Protein AF-A0A536TQU9-F1 (afdb_monomer_lite)

Foldseek 3Di:
DQDPADDDDDDPDADQDDDPQVVLVLLLLLLLCQAPLHQEEEFEHQDPVSQVSSQVSNCVSVHHYYYDHCPPQHDVRRCVVSVVSSVVSVVVVVPDDDDDDQLQLAAEEEAAFQDAPQLLQWQLLLLQLLLVVSQVSLHAYEYEALQLLVLPLVVLLVLAPDVVQSVVSVVLSVVVVVVCVVDPPDDSFVPPVHPSHVVSPDDTSNSSNSSNVSNNHDPFGADHEAEFLAADPGTGYYYYYFHSDPQRRQSSCSSNRRAEYEYEYAQQDLAAAQRHAYAYEYLHPVNCVPPVLRHNAYRVVSVVVNDDSNVSNVSVVVSVVVVVVPDHHSSVVVPRHRHDRDGDDDGD

Sequence (348 aa):
NNIKGTLAIPHPYGRLQFGPDLELHFKTLIGTGSNPNVAAAVVIGIEDGWAKRVADGIAATGKPVSFFGIEGHGDTETIRRASKAAKDYMQWASELRREERPLKDLWVSTKCGESDTTSGIGANPCVGNAFDKLYEHGVTLVFGETTELTGGEQLVAARCRTPEVRDKFMFMFNRYQEVIDRHKTSDLMDSQPTKGNIAGGLTTIEEKALGNIQKIGKTCMVDGVLDKAEVPSGPGLWFMDSSSAAAEMVTLCAASGYAVHFFPTGQCNVIGNPILPVIKICANPRTVRLMPEHIDVDVSGITRKEINMDQAGDKLIEMMFRTANGRLTAAEALGHREFVLTRLYESA

pLDDT: mean 92.94, std 9.05, range [49.81, 98.75]

Structure (mmCIF, N/CA/C/O backbone):
data_AF-A0A536TQU9-F1
#
_entry.id   AF-A0A536TQU9-F1
#
loop_
_atom_site.group_PDB
_atom_site.id
_atom_site.type_symbol
_atom_site.label_atom_id
_atom_site.label_alt_id
_atom_site.label_comp_id
_atom_site.label_asym_id
_atom_site.label_entity_id
_atom_site.label_seq_id
_atom_site.pdbx_PDB_ins_code
_atom_site.Cartn_x
_atom_site.Cartn_y
_atom_site.Cartn_z
_atom_site.occupancy
_atom_site.B_iso_or_equiv
_atom_site.auth_seq_id
_atom_site.auth_comp_id
_atom_site.auth_asym_id
_atom_site.auth_atom_id
_atom_site.pdbx_PDB_model_num
ATOM 1 N N . ASN A 1 1 ? -12.664 -11.686 -18.258 1.00 49.81 1 ASN A N 1
ATOM 2 C CA . ASN A 1 1 ? -11.334 -11.204 -18.693 1.00 49.81 1 ASN A CA 1
ATOM 3 C C . ASN A 1 1 ? -10.433 -11.102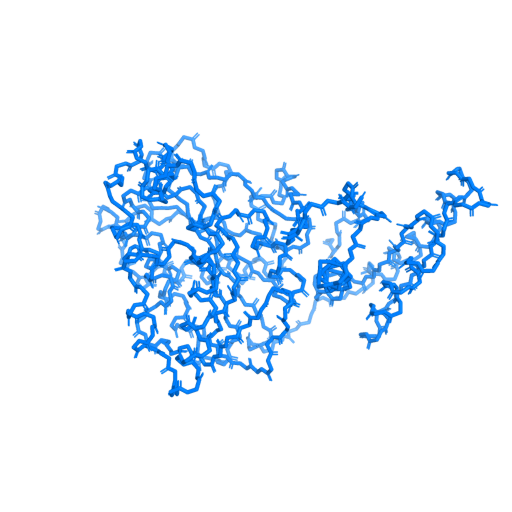 -17.476 1.00 49.81 1 ASN A C 1
ATOM 5 O O . ASN A 1 1 ? -10.725 -10.293 -16.610 1.00 49.81 1 ASN A O 1
ATOM 9 N N . ASN A 1 2 ? -9.414 -11.961 -17.369 1.00 61.97 2 ASN A N 1
ATOM 10 C CA . ASN A 1 2 ? -8.582 -12.082 -16.157 1.00 61.97 2 ASN A CA 1
ATOM 11 C C . ASN A 1 2 ? -7.514 -10.986 -16.023 1.00 61.97 2 ASN A C 1
ATOM 13 O O . ASN A 1 2 ? -6.960 -10.820 -14.943 1.00 61.97 2 ASN A O 1
ATOM 17 N N . ILE A 1 3 ? -7.251 -10.230 -17.092 1.00 70.62 3 ILE A N 1
ATOM 18 C CA . ILE A 1 3 ? -6.199 -9.213 -17.149 1.00 70.62 3 ILE A CA 1
ATOM 19 C C . ILE A 1 3 ? -6.713 -7.928 -17.809 1.00 70.62 3 ILE A C 1
ATOM 21 O O . ILE A 1 3 ? -7.533 -7.981 -18.727 1.00 70.62 3 ILE A O 1
ATOM 25 N N . LYS A 1 4 ? -6.233 -6.773 -17.330 1.00 70.69 4 LYS A N 1
ATOM 26 C CA . LYS A 1 4 ? -6.634 -5.426 -17.788 1.00 70.69 4 LYS A CA 1
ATOM 27 C C . LYS A 1 4 ? -5.831 -4.906 -18.986 1.00 70.69 4 LYS A C 1
ATOM 29 O O . LYS A 1 4 ? -6.097 -3.805 -19.458 1.00 70.69 4 LYS A O 1
ATOM 34 N N . GLY A 1 5 ? -4.864 -5.682 -19.468 1.00 85.38 5 GLY A N 1
ATOM 35 C CA . GLY A 1 5 ? -3.900 -5.242 -20.473 1.00 85.38 5 GLY A CA 1
ATOM 36 C C . GLY A 1 5 ? -2.542 -4.893 -19.874 1.00 85.38 5 GLY A C 1
ATOM 37 O O . GLY A 1 5 ? -2.312 -5.036 -18.674 1.00 85.38 5 GLY A O 1
ATOM 38 N N . THR A 1 6 ? -1.644 -4.427 -20.736 1.00 91.50 6 THR A N 1
ATOM 39 C CA . THR A 1 6 ? -0.350 -3.867 -20.343 1.00 91.50 6 THR A CA 1
ATOM 40 C C . THR A 1 6 ? -0.530 -2.411 -19.924 1.00 91.50 6 THR A C 1
ATOM 42 O O . THR A 1 6 ? -1.138 -1.625 -20.651 1.00 91.50 6 THR A O 1
ATOM 45 N N . LEU A 1 7 ? 0.022 -2.043 -18.769 1.00 93.25 7 LEU A N 1
ATOM 46 C CA . LEU A 1 7 ? -0.009 -0.682 -18.246 1.00 93.25 7 LEU A CA 1
ATOM 47 C C . LEU A 1 7 ? 1.413 -0.125 -18.146 1.00 93.25 7 LEU A C 1
ATOM 49 O O . LEU A 1 7 ? 2.285 -0.762 -17.562 1.00 93.25 7 LEU A O 1
ATOM 53 N N . ALA A 1 8 ? 1.634 1.072 -18.689 1.00 93.62 8 ALA A N 1
ATOM 54 C CA . ALA A 1 8 ? 2.862 1.819 -18.447 1.00 93.62 8 ALA A CA 1
ATOM 55 C C . ALA A 1 8 ? 2.803 2.480 -17.063 1.00 93.62 8 ALA A C 1
ATOM 57 O O . ALA A 1 8 ? 1.821 3.151 -16.740 1.00 93.62 8 ALA A O 1
ATOM 58 N N . ILE A 1 9 ? 3.862 2.307 -16.271 1.00 94.88 9 ILE A N 1
ATOM 59 C CA . ILE A 1 9 ? 4.017 2.913 -14.944 1.00 94.88 9 ILE A CA 1
ATOM 60 C C . ILE A 1 9 ? 5.258 3.816 -14.991 1.00 94.88 9 ILE A C 1
ATOM 62 O O . ILE A 1 9 ? 6.365 3.349 -14.722 1.00 94.88 9 ILE A O 1
ATOM 66 N N . PRO A 1 10 ? 5.116 5.082 -15.422 1.00 94.19 10 PRO A N 1
ATOM 67 C CA . PRO A 1 10 ? 6.241 6.001 -15.485 1.00 94.19 10 PRO A CA 1
ATOM 68 C C . PRO A 1 10 ? 6.609 6.513 -14.089 1.00 94.19 10 PRO A C 1
ATOM 70 O O . PRO A 1 10 ? 5.756 6.656 -13.215 1.00 94.19 10 PRO A O 1
ATOM 73 N N . HIS A 1 11 ? 7.877 6.869 -13.906 1.00 92.69 11 HIS A N 1
ATOM 74 C CA . HIS A 1 11 ? 8.339 7.662 -12.771 1.00 92.69 11 HIS A CA 1
ATOM 75 C C . HIS A 1 11 ? 9.320 8.737 -13.259 1.00 92.69 11 HIS A C 1
ATOM 77 O O . HIS A 1 11 ? 9.990 8.533 -14.271 1.00 92.69 11 HIS A O 1
ATOM 83 N N . PRO A 1 12 ? 9.435 9.880 -12.561 1.00 87.25 12 PRO A N 1
ATOM 84 C CA . PRO A 1 12 ? 10.228 11.012 -13.048 1.00 87.25 12 PRO A CA 1
ATOM 85 C C . PRO A 1 12 ? 11.738 10.862 -12.801 1.00 87.25 12 PRO A C 1
ATOM 87 O O . PRO A 1 12 ? 12.530 11.655 -13.300 1.00 87.25 12 PRO A O 1
ATOM 90 N N . TYR A 1 13 ? 12.142 9.877 -11.999 1.00 84.06 13 TYR A N 1
ATOM 91 C CA . TYR A 1 13 ? 13.533 9.671 -11.592 1.00 84.06 13 TYR A CA 1
ATOM 92 C C . TYR A 1 13 ? 14.255 8.678 -12.507 1.00 84.06 13 TYR A C 1
ATOM 94 O O . TYR A 1 13 ? 13.612 7.910 -13.208 1.00 84.06 13 TYR A O 1
ATOM 102 N N . GLY A 1 14 ? 15.584 8.673 -12.517 1.00 71.00 14 GLY A N 1
ATOM 103 C CA . GLY A 1 14 ? 16.333 7.760 -13.389 1.00 71.00 14 GLY A CA 1
ATOM 104 C C . GLY A 1 14 ? 17.849 7.895 -13.322 1.00 71.00 14 GLY A C 1
ATOM 105 O O . GLY A 1 14 ? 18.541 6.993 -13.773 1.00 71.00 14 GLY A O 1
ATOM 106 N N . ARG A 1 15 ? 18.357 8.999 -12.759 1.00 77.75 15 ARG A N 1
ATOM 107 C CA . ARG A 1 15 ? 19.754 9.225 -12.360 1.00 77.75 15 ARG A CA 1
ATOM 108 C C . ARG A 1 15 ? 19.768 10.125 -11.110 1.00 77.75 15 ARG A C 1
ATOM 110 O O . ARG A 1 15 ? 18.736 10.709 -10.766 1.00 77.75 15 ARG A O 1
ATOM 117 N N . LEU A 1 16 ? 20.942 10.274 -10.486 1.00 86.44 16 LEU A N 1
ATOM 118 C CA . LEU A 1 16 ? 21.242 11.228 -9.395 1.00 86.44 16 LEU A CA 1
ATOM 119 C C . LEU A 1 16 ? 20.708 10.872 -7.993 1.00 86.44 16 LEU A C 1
ATOM 121 O O . LEU A 1 16 ? 20.834 11.673 -7.068 1.00 86.44 16 LEU A O 1
ATOM 125 N N . GLN A 1 17 ? 20.149 9.675 -7.802 1.00 90.38 17 GLN A N 1
ATOM 126 C CA . GLN A 1 17 ? 19.948 9.099 -6.467 1.00 90.38 17 GLN A CA 1
ATOM 127 C C . GLN A 1 17 ? 21.274 8.496 -5.979 1.00 90.38 17 GLN A C 1
ATOM 129 O O . GLN A 1 17 ? 22.048 7.961 -6.774 1.00 90.38 17 GLN A O 1
ATOM 134 N N . PHE A 1 18 ? 21.527 8.530 -4.672 1.00 90.81 18 PHE A N 1
ATOM 135 C CA . PHE A 1 18 ? 22.743 7.973 -4.075 1.00 90.81 18 PHE A CA 1
ATOM 136 C C . PHE A 1 18 ? 22.475 7.370 -2.694 1.00 90.81 18 PHE A C 1
ATOM 138 O O . PHE A 1 18 ? 21.478 7.677 -2.038 1.00 90.81 18 PHE A O 1
ATOM 145 N N . GLY A 1 19 ? 23.377 6.493 -2.247 1.00 93.75 19 GLY A N 1
ATOM 146 C CA . GLY A 1 19 ? 23.309 5.881 -0.920 1.00 93.75 19 GLY A CA 1
ATOM 147 C C . GLY A 1 19 ? 21.962 5.186 -0.646 1.00 93.75 19 GLY A C 1
ATOM 148 O O . GLY A 1 19 ? 21.416 4.539 -1.542 1.00 93.75 19 GLY A O 1
ATOM 149 N N . PRO A 1 20 ? 21.404 5.324 0.573 1.00 93.75 20 PRO A N 1
ATOM 150 C CA . PRO A 1 20 ? 20.114 4.731 0.937 1.00 93.75 20 PRO A CA 1
ATOM 151 C C . PRO A 1 20 ? 18.933 5.114 0.029 1.00 93.75 20 PRO A C 1
ATOM 153 O O . PRO A 1 20 ? 18.026 4.304 -0.149 1.00 93.75 20 PRO A O 1
ATOM 156 N N . ASP A 1 21 ? 18.939 6.312 -0.565 1.00 94.19 21 ASP A N 1
ATOM 157 C CA . ASP A 1 21 ? 17.876 6.784 -1.466 1.00 94.19 21 ASP A CA 1
ATOM 158 C C . ASP A 1 21 ? 17.860 5.997 -2.786 1.00 94.19 21 ASP A C 1
ATOM 160 O O . ASP A 1 21 ? 16.801 5.575 -3.252 1.00 94.19 21 ASP A O 1
ATOM 164 N N . LEU A 1 22 ? 19.042 5.710 -3.347 1.00 94.69 22 LEU A N 1
ATOM 165 C CA . LEU A 1 22 ? 19.181 4.870 -4.542 1.00 94.69 22 LEU A CA 1
ATOM 166 C C . LEU A 1 22 ? 18.734 3.429 -4.272 1.00 94.69 22 LEU A C 1
ATOM 168 O O . LEU A 1 22 ? 18.061 2.810 -5.095 1.00 94.69 22 LEU A O 1
ATOM 172 N N . GLU A 1 23 ? 19.079 2.892 -3.106 1.00 95.56 23 GLU A N 1
ATOM 173 C CA . GLU A 1 23 ? 18.675 1.539 -2.730 1.00 95.56 23 GLU A CA 1
ATOM 174 C C . GLU A 1 23 ? 17.161 1.436 -2.509 1.00 95.56 23 GLU A C 1
ATOM 176 O O . GLU A 1 23 ? 16.543 0.476 -2.971 1.00 95.56 23 GLU A O 1
ATOM 181 N N . LEU A 1 24 ? 16.535 2.439 -1.883 1.00 96.31 24 LEU A N 1
ATOM 182 C CA . LEU A 1 24 ? 15.078 2.507 -1.758 1.00 96.31 24 LEU A CA 1
ATOM 183 C C . LEU A 1 24 ? 14.390 2.628 -3.126 1.00 96.31 24 LEU A C 1
ATOM 185 O O . LEU A 1 24 ? 13.364 1.981 -3.354 1.00 96.31 24 LEU A O 1
ATOM 189 N N . HIS A 1 25 ? 14.966 3.399 -4.051 1.00 95.88 25 HIS A N 1
ATOM 190 C CA . HIS A 1 25 ? 14.482 3.500 -5.427 1.00 95.88 25 HIS A CA 1
ATOM 191 C C . HIS A 1 25 ? 14.432 2.120 -6.099 1.00 95.88 25 HIS A C 1
ATOM 193 O O . HIS A 1 25 ? 13.370 1.694 -6.561 1.00 95.88 25 HIS A O 1
ATOM 199 N N . PHE A 1 26 ? 15.541 1.371 -6.078 1.00 96.69 26 PHE A N 1
ATOM 200 C CA . PHE A 1 26 ? 15.576 0.024 -6.650 1.00 96.69 26 PHE A CA 1
ATOM 201 C C . PHE A 1 26 ? 14.650 -0.951 -5.923 1.00 96.69 26 PHE A C 1
ATOM 203 O O . PHE A 1 26 ? 13.929 -1.687 -6.593 1.00 96.69 26 PHE A O 1
ATOM 210 N N . LYS A 1 27 ? 14.608 -0.938 -4.583 1.00 97.38 27 LYS A N 1
ATOM 211 C CA . LYS A 1 27 ? 13.674 -1.772 -3.805 1.00 97.38 27 LYS A CA 1
ATOM 212 C C . LYS A 1 27 ? 12.225 -1.517 -4.201 1.00 97.38 27 LYS A C 1
ATOM 214 O O . LYS A 1 27 ? 11.476 -2.468 -4.395 1.00 97.38 27 LYS A O 1
ATOM 219 N N . THR A 1 28 ? 11.845 -0.254 -4.380 1.00 97.62 28 THR A N 1
ATOM 220 C CA . THR A 1 28 ? 10.475 0.114 -4.748 1.00 97.62 28 THR A CA 1
ATOM 221 C C . THR A 1 28 ? 10.126 -0.382 -6.152 1.00 97.62 28 THR A C 1
ATOM 223 O O . THR A 1 28 ? 9.071 -0.986 -6.337 1.00 97.62 28 THR A O 1
ATOM 226 N N . LEU A 1 29 ? 11.013 -0.201 -7.139 1.00 97.56 29 LEU A N 1
ATOM 227 C CA . LEU A 1 29 ? 10.781 -0.676 -8.511 1.00 97.56 29 LEU A CA 1
ATOM 228 C C . LEU A 1 29 ? 10.761 -2.205 -8.610 1.00 97.56 29 LEU A C 1
ATOM 230 O O . LEU A 1 29 ? 9.844 -2.774 -9.208 1.00 97.56 29 LEU A O 1
ATOM 234 N N . ILE A 1 30 ? 11.744 -2.869 -7.995 1.00 98.25 30 ILE A N 1
ATOM 235 C CA . ILE A 1 30 ? 11.831 -4.333 -7.951 1.00 98.25 30 ILE A CA 1
ATOM 236 C C . ILE A 1 30 ? 10.597 -4.896 -7.253 1.00 98.25 30 ILE A C 1
ATOM 238 O O . ILE A 1 30 ? 9.936 -5.777 -7.798 1.00 98.25 30 ILE A O 1
ATOM 242 N N . GLY A 1 31 ? 10.249 -4.358 -6.085 1.00 98.12 31 GLY A N 1
ATOM 243 C CA . GLY A 1 31 ? 9.081 -4.761 -5.314 1.00 98.12 31 GLY A CA 1
ATOM 244 C C . GLY A 1 31 ? 7.776 -4.590 -6.088 1.00 98.12 31 GLY A C 1
ATOM 245 O O . GLY A 1 31 ? 6.956 -5.503 -6.136 1.00 98.12 31 GLY A O 1
ATOM 246 N N . THR A 1 32 ? 7.612 -3.458 -6.781 1.00 97.81 32 THR A N 1
ATOM 247 C CA . THR A 1 32 ? 6.432 -3.181 -7.619 1.00 97.81 32 THR A CA 1
ATOM 248 C C . THR A 1 32 ? 6.273 -4.240 -8.711 1.00 97.81 32 THR A C 1
ATOM 250 O O . THR A 1 32 ? 5.193 -4.804 -8.861 1.00 97.81 32 THR A O 1
ATOM 253 N N . GLY A 1 33 ? 7.345 -4.573 -9.442 1.00 97.69 33 GLY A N 1
ATOM 254 C CA . GLY A 1 33 ? 7.306 -5.645 -10.447 1.00 97.69 33 GLY A CA 1
ATOM 255 C C . GLY A 1 33 ? 7.172 -7.053 -9.849 1.00 97.69 33 GLY A C 1
ATOM 256 O O . GLY A 1 33 ? 6.627 -7.957 -10.484 1.00 97.69 33 GLY A O 1
ATOM 257 N N . SER A 1 34 ? 7.626 -7.237 -8.610 1.00 98.06 34 SER A N 1
ATOM 258 C CA . SER A 1 34 ? 7.548 -8.499 -7.866 1.00 98.06 34 SER A CA 1
ATOM 259 C C . SER A 1 34 ? 6.172 -8.743 -7.241 1.00 98.06 34 SER A C 1
ATOM 261 O O . SER A 1 34 ? 5.827 -9.895 -6.976 1.00 98.06 34 SER A O 1
ATOM 263 N N . ASN A 1 35 ? 5.347 -7.706 -7.068 1.00 97.94 35 ASN A N 1
ATOM 264 C CA . ASN A 1 35 ? 4.031 -7.784 -6.432 1.00 97.94 35 ASN A CA 1
ATOM 265 C C . ASN A 1 35 ? 3.118 -8.840 -7.092 1.00 97.94 35 ASN A C 1
ATOM 267 O O . ASN A 1 35 ? 3.052 -8.887 -8.322 1.00 97.94 35 ASN A O 1
ATOM 271 N N . PRO A 1 36 ? 2.386 -9.679 -6.333 1.00 95.50 36 PRO A N 1
ATOM 272 C CA . PRO A 1 36 ? 1.543 -10.753 -6.879 1.00 95.50 36 PRO A CA 1
ATOM 273 C C . PRO A 1 36 ? 0.454 -10.295 -7.867 1.00 95.50 36 PRO A C 1
ATOM 275 O O . PRO A 1 36 ? 0.039 -11.091 -8.706 1.00 95.50 36 PRO A O 1
ATOM 278 N N . ASN A 1 37 ? 0.040 -9.025 -7.842 1.00 95.75 37 ASN A N 1
ATOM 279 C CA . ASN A 1 37 ? -0.899 -8.453 -8.814 1.00 95.75 37 ASN A CA 1
ATOM 280 C C . ASN A 1 37 ? -0.266 -8.187 -10.197 1.00 95.75 37 ASN A C 1
ATOM 282 O O . ASN A 1 37 ? -0.980 -7.896 -11.157 1.00 95.75 37 ASN A O 1
ATOM 286 N N . VAL A 1 38 ? 1.061 -8.300 -10.326 1.00 96.50 38 VAL A N 1
ATOM 287 C CA . VAL A 1 38 ? 1.803 -8.187 -11.589 1.00 96.50 38 VAL A CA 1
ATOM 288 C C . VAL A 1 38 ? 2.148 -9.584 -12.104 1.00 96.50 38 VAL A C 1
ATOM 290 O O . VAL A 1 38 ? 2.915 -10.313 -11.474 1.00 96.50 38 VAL A O 1
ATOM 293 N N . ALA A 1 39 ? 1.607 -9.958 -13.265 1.00 95.94 39 ALA A N 1
ATOM 294 C CA . ALA A 1 39 ? 1.874 -11.263 -13.877 1.00 95.94 39 ALA A CA 1
ATOM 295 C C . ALA A 1 39 ? 3.272 -11.339 -14.523 1.00 95.94 39 ALA A C 1
ATOM 297 O O . ALA A 1 39 ? 3.974 -12.334 -14.371 1.00 95.94 39 ALA A O 1
ATOM 298 N N . ALA A 1 40 ? 3.669 -10.284 -15.237 1.00 97.25 40 ALA A N 1
ATOM 299 C CA . ALA A 1 40 ? 4.948 -10.156 -15.931 1.00 97.25 40 ALA A CA 1
ATOM 300 C C . ALA A 1 40 ? 5.333 -8.673 -16.045 1.00 97.25 40 ALA A C 1
ATOM 302 O O . ALA A 1 40 ? 4.460 -7.803 -15.970 1.00 97.25 40 ALA A O 1
ATOM 303 N N . ALA A 1 41 ? 6.619 -8.383 -16.254 1.00 97.94 41 ALA A N 1
ATOM 304 C CA . ALA A 1 41 ? 7.132 -7.014 -16.302 1.00 97.94 41 ALA A CA 1
ATOM 305 C C . ALA A 1 41 ? 8.004 -6.739 -17.537 1.00 97.94 41 ALA A C 1
ATOM 307 O O . ALA A 1 41 ? 8.751 -7.589 -18.015 1.00 97.94 41 ALA A O 1
ATOM 308 N N . VAL A 1 42 ? 7.945 -5.506 -18.037 1.00 98.12 42 VAL A N 1
ATOM 309 C CA . VAL A 1 42 ? 8.906 -4.977 -19.009 1.00 98.12 42 VAL A CA 1
ATOM 310 C C . VAL A 1 42 ? 9.529 -3.734 -18.395 1.00 98.12 42 VAL A C 1
ATOM 312 O O . VAL A 1 42 ? 8.831 -2.757 -18.139 1.00 98.12 42 VAL A O 1
ATOM 315 N N . VAL A 1 43 ? 10.831 -3.786 -18.139 1.00 97.94 43 VAL A N 1
ATOM 316 C CA . VAL A 1 43 ? 11.587 -2.685 -17.544 1.00 97.94 43 VAL A CA 1
ATOM 317 C C . VAL A 1 43 ? 12.237 -1.877 -18.658 1.00 97.94 43 VAL A C 1
ATOM 319 O O . VAL A 1 43 ? 12.991 -2.412 -19.467 1.00 97.94 43 VAL A O 1
ATOM 322 N N . ILE A 1 44 ? 11.965 -0.579 -18.700 1.00 96.38 44 ILE A N 1
ATOM 323 C CA . ILE A 1 44 ? 12.606 0.337 -19.643 1.00 96.38 44 ILE A CA 1
ATOM 324 C C . ILE A 1 44 ? 13.415 1.337 -18.829 1.00 96.38 44 ILE A C 1
ATOM 326 O O . ILE A 1 44 ? 12.877 1.970 -17.924 1.00 96.38 44 ILE A O 1
ATOM 330 N N . GLY A 1 45 ? 14.701 1.458 -19.140 1.00 94.69 45 GLY A N 1
ATOM 331 C CA . GLY A 1 45 ? 15.594 2.431 -18.519 1.00 94.69 45 GLY A CA 1
ATOM 332 C C . GLY A 1 45 ? 16.351 3.234 -19.567 1.00 94.69 45 GLY A C 1
ATOM 333 O O . GLY A 1 45 ? 16.381 2.875 -20.743 1.00 94.69 45 GLY A O 1
ATOM 334 N N . ILE A 1 46 ? 16.984 4.325 -19.136 1.00 92.81 46 ILE A N 1
ATOM 335 C CA . ILE A 1 46 ? 17.890 5.086 -20.007 1.00 92.81 46 ILE A CA 1
ATOM 336 C C . ILE A 1 46 ? 19.057 4.180 -20.420 1.00 92.81 46 ILE A C 1
ATOM 338 O O . ILE A 1 46 ? 19.313 4.017 -21.609 1.00 92.81 46 ILE A O 1
ATOM 342 N N . GLU A 1 47 ? 19.681 3.518 -19.446 1.00 92.19 47 GLU A N 1
ATOM 343 C CA . GLU A 1 47 ? 20.818 2.613 -19.627 1.00 92.19 47 GLU A CA 1
ATOM 344 C C . GLU A 1 47 ? 20.477 1.165 -19.252 1.00 92.19 47 GLU A C 1
ATOM 346 O O . GLU A 1 47 ? 19.666 0.904 -18.355 1.00 92.19 47 GLU A O 1
ATOM 351 N N . ASP A 1 48 ? 21.153 0.215 -19.900 1.00 93.38 48 ASP A N 1
ATOM 352 C CA . ASP A 1 48 ? 20.941 -1.217 -19.669 1.00 93.38 48 ASP A CA 1
ATOM 353 C C . ASP A 1 48 ? 21.267 -1.639 -18.234 1.00 93.38 48 ASP A C 1
ATOM 355 O O . ASP A 1 48 ? 20.579 -2.492 -17.684 1.00 93.38 48 ASP A O 1
ATOM 359 N N . GLY A 1 49 ? 22.282 -1.045 -17.597 1.00 94.31 49 GLY A N 1
ATOM 360 C CA . GLY A 1 49 ? 22.729 -1.453 -16.261 1.00 94.31 49 GLY A CA 1
ATOM 361 C C . GLY A 1 49 ? 21.630 -1.349 -15.198 1.00 94.31 49 GLY A C 1
ATOM 362 O O . GLY A 1 49 ? 21.373 -2.308 -14.468 1.00 94.31 49 GLY A O 1
ATOM 363 N N . TRP A 1 50 ? 20.938 -0.209 -15.134 1.00 94.38 50 TRP A N 1
ATOM 364 C CA . TRP A 1 50 ? 19.861 0.014 -14.162 1.00 94.38 50 TRP A CA 1
ATOM 365 C C . TRP A 1 50 ? 18.602 -0.772 -14.520 1.00 94.38 50 TRP A C 1
ATOM 367 O O . TRP A 1 50 ? 17.993 -1.387 -13.641 1.00 94.38 50 TRP A O 1
ATOM 377 N N . ALA A 1 51 ? 18.242 -0.809 -15.808 1.00 95.62 51 ALA A N 1
ATOM 378 C CA . ALA A 1 51 ? 17.099 -1.587 -16.279 1.00 95.62 51 ALA A CA 1
ATOM 379 C C . ALA A 1 51 ? 17.285 -3.083 -15.969 1.00 95.62 51 ALA A C 1
ATOM 381 O O . ALA A 1 51 ? 16.373 -3.739 -15.460 1.00 95.62 51 ALA A O 1
ATOM 382 N N . LYS A 1 52 ? 18.497 -3.603 -16.192 1.00 97.31 52 LYS A N 1
ATOM 383 C CA . LYS A 1 52 ? 18.874 -4.976 -15.863 1.00 97.31 52 LYS A CA 1
ATOM 384 C C . LYS A 1 52 ? 18.841 -5.229 -14.360 1.00 97.31 52 LYS A C 1
ATOM 386 O O . LYS A 1 52 ? 18.293 -6.245 -13.958 1.00 97.31 52 LYS A O 1
ATOM 391 N N . ARG A 1 53 ? 19.348 -4.317 -13.521 1.00 97.44 53 ARG A N 1
ATOM 392 C CA . ARG A 1 53 ? 19.296 -4.468 -12.053 1.00 97.44 53 ARG A CA 1
ATOM 393 C C . ARG A 1 53 ? 17.863 -4.663 -11.549 1.00 97.44 53 ARG A C 1
ATOM 395 O O . ARG A 1 53 ? 17.620 -5.542 -10.725 1.00 97.44 53 ARG A O 1
ATOM 402 N N . VAL A 1 54 ? 16.917 -3.865 -12.048 1.00 97.88 54 VAL A N 1
ATOM 403 C CA . VAL A 1 54 ? 15.497 -4.009 -11.688 1.00 97.88 54 VAL A CA 1
ATOM 404 C C . VAL A 1 54 ? 14.934 -5.330 -12.217 1.00 97.88 54 VAL A C 1
ATOM 406 O O . VAL A 1 54 ? 14.276 -6.056 -11.474 1.00 97.88 54 VAL A O 1
ATOM 409 N N . ALA A 1 55 ? 15.214 -5.669 -13.477 1.00 98.44 55 ALA A N 1
ATOM 410 C CA . ALA A 1 55 ? 14.723 -6.903 -14.080 1.00 98.44 55 ALA A CA 1
ATOM 411 C C . ALA A 1 55 ? 15.270 -8.163 -13.399 1.00 98.44 55 ALA A C 1
ATOM 413 O O . ALA A 1 55 ? 14.494 -9.070 -13.131 1.00 98.44 55 ALA A O 1
ATOM 414 N N . ASP A 1 56 ? 16.556 -8.209 -13.054 1.00 98.56 56 ASP A N 1
ATOM 415 C CA . ASP A 1 56 ? 17.160 -9.322 -12.316 1.00 98.56 56 ASP A CA 1
ATOM 416 C C . ASP A 1 56 ? 16.493 -9.494 -10.939 1.00 98.56 56 ASP A C 1
ATOM 418 O O . ASP A 1 56 ? 16.190 -10.615 -10.528 1.00 98.56 56 ASP A O 1
ATOM 422 N N . GLY A 1 57 ? 16.205 -8.383 -10.247 1.00 98.25 57 GLY A N 1
ATOM 423 C CA . GLY A 1 57 ? 15.483 -8.399 -8.974 1.00 98.25 57 GLY A CA 1
ATOM 424 C C . GLY A 1 57 ? 14.070 -8.973 -9.100 1.00 98.25 57 GLY A C 1
ATOM 425 O O . GLY A 1 57 ? 13.662 -9.786 -8.275 1.00 98.25 57 GLY A O 1
ATOM 426 N N . ILE A 1 58 ? 13.338 -8.605 -10.156 1.00 98.56 58 ILE A N 1
ATOM 427 C CA . ILE A 1 58 ? 12.007 -9.164 -10.442 1.00 98.56 58 ILE A CA 1
ATOM 428 C C . ILE A 1 58 ? 12.118 -10.643 -10.841 1.00 98.56 58 ILE A C 1
ATOM 430 O O . ILE A 1 58 ? 11.326 -11.465 -10.379 1.00 98.56 58 ILE A O 1
ATOM 434 N N . ALA A 1 59 ? 13.110 -11.009 -11.657 1.00 98.31 59 ALA A N 1
ATOM 435 C CA . ALA A 1 59 ? 13.316 -12.371 -12.154 1.00 98.31 59 ALA A CA 1
ATOM 436 C C . ALA A 1 59 ? 13.564 -13.382 -11.027 1.00 98.31 59 ALA A C 1
ATOM 438 O O . ALA A 1 59 ? 13.201 -14.549 -11.165 1.00 98.31 59 ALA A O 1
ATOM 439 N N . ALA A 1 60 ? 14.113 -12.942 -9.889 1.00 97.81 60 ALA A N 1
ATOM 440 C CA . ALA A 1 60 ? 14.295 -13.778 -8.702 1.00 97.81 60 ALA A CA 1
ATOM 441 C C . ALA A 1 60 ? 12.974 -14.353 -8.148 1.00 97.81 60 ALA A C 1
ATOM 443 O O . ALA A 1 60 ? 12.989 -15.375 -7.467 1.00 97.81 60 ALA A O 1
ATOM 444 N N . THR A 1 61 ? 11.827 -13.744 -8.475 1.00 96.88 61 THR A N 1
ATOM 445 C CA . THR A 1 61 ? 10.494 -14.280 -8.141 1.00 96.88 61 THR A CA 1
ATOM 446 C C . THR A 1 61 ? 10.034 -15.416 -9.064 1.00 96.88 61 THR A C 1
ATOM 448 O O . THR A 1 61 ? 8.995 -16.024 -8.818 1.00 96.88 61 THR A O 1
ATOM 451 N N . GLY A 1 62 ? 10.769 -15.689 -10.148 1.00 97.12 62 GLY A N 1
ATOM 452 C CA . GLY A 1 62 ? 10.386 -16.629 -11.205 1.00 97.12 62 GLY A CA 1
ATOM 453 C C . GLY A 1 62 ? 9.424 -16.051 -12.248 1.00 97.12 62 GLY A C 1
ATOM 454 O O . GLY A 1 62 ? 9.012 -16.765 -13.162 1.00 97.12 62 GLY A O 1
ATOM 455 N N . LYS A 1 63 ? 9.056 -14.768 -12.141 1.00 96.44 63 LYS A N 1
ATOM 456 C CA . LYS A 1 63 ? 8.160 -14.110 -13.098 1.00 96.44 63 LYS A CA 1
ATOM 457 C C . LYS A 1 63 ? 8.851 -13.799 -14.426 1.00 96.44 63 LYS A C 1
ATOM 459 O O . LYS A 1 63 ? 10.024 -13.418 -14.426 1.00 96.44 63 LYS A O 1
ATOM 464 N N . PRO A 1 64 ? 8.119 -13.858 -15.554 1.00 97.81 64 PRO A N 1
ATOM 465 C CA . PRO A 1 64 ? 8.632 -13.373 -16.825 1.00 97.81 64 PRO A CA 1
ATOM 466 C C . PRO A 1 64 ? 8.935 -11.874 -16.755 1.00 97.81 64 PRO A C 1
ATOM 468 O O . PRO A 1 64 ? 8.073 -11.057 -16.412 1.00 97.81 64 PRO A O 1
ATOM 471 N N . VAL A 1 65 ? 10.169 -11.509 -17.092 1.00 98.50 65 VAL A N 1
ATOM 472 C CA . VAL A 1 65 ? 10.608 -10.118 -17.139 1.00 98.50 65 VAL A CA 1
ATOM 473 C C . VAL A 1 65 ? 11.620 -9.903 -18.256 1.00 98.50 65 VAL A C 1
ATOM 475 O O . VAL A 1 65 ? 12.492 -10.731 -18.511 1.00 98.50 65 VAL A O 1
ATOM 478 N N . SER A 1 66 ? 11.490 -8.777 -18.951 1.00 98.31 66 SER A N 1
ATOM 479 C CA . SER A 1 66 ? 12.478 -8.301 -19.925 1.00 98.31 66 SER A CA 1
ATOM 480 C C . SER A 1 66 ? 12.915 -6.891 -19.573 1.00 98.31 66 SER A C 1
ATOM 482 O O . SER A 1 66 ? 12.146 -6.147 -18.966 1.00 98.31 66 SER A O 1
ATOM 484 N N . PHE A 1 67 ? 14.118 -6.507 -19.995 1.00 98.06 67 PHE A N 1
ATOM 485 C CA . PHE A 1 67 ? 14.599 -5.137 -19.867 1.00 98.06 67 PHE A CA 1
ATOM 486 C C . PHE A 1 67 ? 15.097 -4.585 -21.201 1.00 98.06 67 PHE A C 1
ATOM 488 O O . PHE A 1 67 ? 15.544 -5.346 -22.061 1.00 98.06 67 PHE A O 1
ATOM 495 N N . PHE A 1 68 ? 15.025 -3.263 -21.354 1.00 97.62 68 PHE A N 1
ATOM 496 C CA . PHE A 1 68 ? 15.522 -2.546 -22.525 1.00 97.62 68 PHE A CA 1
ATOM 497 C C . PHE A 1 68 ? 16.096 -1.179 -22.128 1.00 97.62 68 PHE A C 1
ATOM 499 O O . PHE A 1 68 ? 15.393 -0.372 -21.515 1.00 97.62 68 PHE A O 1
ATOM 506 N N . GLY A 1 69 ? 17.342 -0.900 -22.513 1.00 95.50 69 GLY A N 1
ATOM 507 C CA . GLY A 1 69 ? 17.919 0.442 -22.520 1.00 95.50 69 GLY A CA 1
ATOM 508 C C . GLY A 1 69 ? 17.483 1.260 -23.739 1.00 95.50 69 GLY A C 1
ATOM 509 O O . GLY A 1 69 ? 17.238 0.724 -24.829 1.00 95.50 69 GLY A O 1
ATOM 510 N N . ILE A 1 70 ? 17.376 2.574 -23.559 1.00 95.50 70 ILE A N 1
ATOM 511 C CA . ILE A 1 70 ? 17.108 3.539 -24.637 1.00 95.50 70 ILE A CA 1
ATOM 512 C C . ILE A 1 70 ? 18.421 4.010 -25.276 1.00 95.50 70 ILE A C 1
ATOM 514 O O . ILE A 1 70 ? 18.511 4.133 -26.501 1.00 95.50 70 ILE A O 1
ATOM 518 N N . GLU A 1 71 ? 19.447 4.255 -24.462 1.00 94.12 71 GLU A N 1
ATOM 519 C CA . GLU A 1 71 ? 20.765 4.707 -24.904 1.00 94.12 71 GLU A CA 1
ATOM 520 C C . GLU A 1 71 ? 21.388 3.698 -25.885 1.00 94.12 71 GLU A C 1
ATOM 522 O O . GLU A 1 71 ? 21.342 2.488 -25.676 1.00 94.12 71 GLU A O 1
ATOM 527 N N . GLY A 1 72 ? 21.907 4.190 -27.014 1.00 94.44 72 GLY A N 1
ATOM 528 C CA . GLY A 1 72 ? 22.449 3.351 -28.093 1.00 94.44 72 GLY A CA 1
ATOM 529 C C . GLY A 1 72 ? 21.411 2.687 -29.012 1.00 94.44 72 GLY A C 1
ATOM 530 O O . GLY A 1 72 ? 21.790 2.141 -30.047 1.00 94.44 72 GLY A O 1
ATOM 531 N N . HIS A 1 73 ? 20.114 2.765 -28.693 1.00 94.56 73 HIS A N 1
ATOM 532 C CA . HIS A 1 73 ? 19.039 2.144 -29.481 1.00 94.56 73 HIS A CA 1
ATOM 533 C C . HIS A 1 73 ? 18.009 3.143 -30.026 1.00 94.56 73 HIS A C 1
ATOM 535 O O . HIS A 1 73 ? 17.484 2.942 -31.120 1.00 94.56 73 HIS A O 1
ATOM 541 N N . GLY A 1 74 ? 17.740 4.222 -29.286 1.00 95.38 74 GLY A N 1
ATOM 542 C CA . GLY A 1 74 ? 16.715 5.212 -29.610 1.00 95.38 74 GLY A CA 1
ATOM 543 C C . GLY A 1 74 ? 15.289 4.743 -29.298 1.00 95.38 74 GLY A C 1
ATOM 544 O O . GLY A 1 74 ? 14.983 3.548 -29.262 1.00 95.38 74 G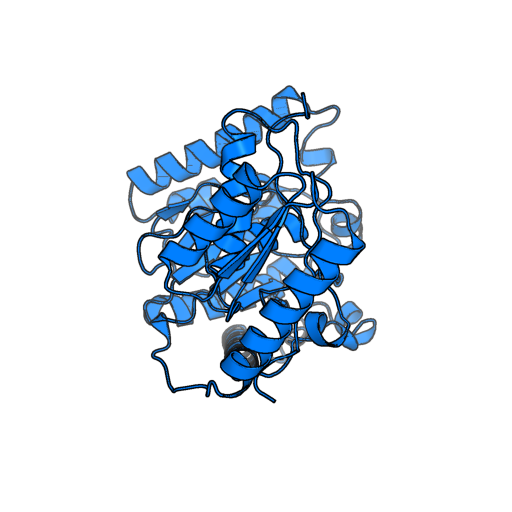LY A O 1
ATOM 545 N N . ASP A 1 75 ? 14.390 5.707 -29.096 1.00 95.06 75 ASP A N 1
ATOM 546 C CA . ASP A 1 75 ? 13.039 5.453 -28.582 1.00 95.06 75 ASP A CA 1
ATOM 547 C C . ASP A 1 75 ? 12.223 4.520 -29.477 1.00 95.06 75 ASP A C 1
ATOM 549 O O . ASP A 1 75 ? 11.604 3.579 -28.993 1.00 95.06 75 ASP A O 1
ATOM 553 N N . THR A 1 76 ? 12.233 4.744 -30.794 1.00 97.88 76 THR A N 1
ATOM 554 C CA . THR A 1 76 ? 11.379 3.986 -31.727 1.00 97.88 76 THR A CA 1
ATOM 555 C C . THR A 1 76 ? 11.721 2.495 -31.731 1.00 97.88 76 THR A C 1
ATOM 557 O O . THR A 1 76 ? 10.827 1.648 -31.678 1.00 97.88 76 THR A O 1
ATOM 560 N N . GLU A 1 77 ? 13.011 2.156 -31.742 1.00 97.44 77 GLU A N 1
ATOM 561 C CA . GLU A 1 77 ? 13.457 0.762 -31.723 1.00 97.44 77 GLU A CA 1
ATOM 562 C C . GLU A 1 77 ? 13.229 0.115 -30.351 1.00 97.44 77 GLU A C 1
ATOM 564 O O . GLU A 1 77 ? 12.790 -1.035 -30.266 1.00 97.44 77 GLU A O 1
ATOM 569 N N . THR A 1 78 ? 13.453 0.848 -29.258 1.00 97.25 78 THR A N 1
ATOM 570 C CA . THR A 1 78 ? 13.151 0.354 -27.908 1.00 97.25 78 THR A CA 1
ATOM 571 C C . THR A 1 78 ? 11.654 0.124 -27.706 1.00 97.25 78 THR A C 1
ATOM 573 O O . THR A 1 78 ? 11.277 -0.945 -27.227 1.00 97.25 78 THR A O 1
ATOM 576 N N . ILE A 1 79 ? 10.791 1.029 -28.175 1.00 96.38 79 ILE A N 1
ATOM 577 C CA . ILE A 1 79 ? 9.331 0.849 -28.175 1.00 96.38 79 ILE A CA 1
ATOM 578 C C . ILE A 1 79 ? 8.951 -0.404 -28.963 1.00 96.38 79 ILE A C 1
ATOM 580 O O . ILE A 1 79 ? 8.156 -1.208 -28.474 1.00 96.38 79 ILE A O 1
ATOM 584 N N . ARG A 1 80 ? 9.531 -0.623 -30.149 1.00 97.88 80 ARG A N 1
ATOM 585 C CA . ARG A 1 80 ? 9.256 -1.813 -30.967 1.00 97.88 80 ARG A CA 1
ATOM 586 C C . ARG A 1 80 ? 9.605 -3.109 -30.225 1.00 97.88 80 ARG A C 1
ATOM 588 O O . ARG A 1 80 ? 8.791 -4.035 -30.197 1.00 97.88 80 ARG A O 1
ATOM 595 N N . ARG A 1 81 ? 10.795 -3.186 -29.615 1.00 97.75 81 ARG A N 1
ATOM 596 C CA . ARG A 1 81 ? 11.265 -4.368 -28.862 1.00 97.75 81 ARG A CA 1
ATOM 597 C C . ARG A 1 81 ? 10.444 -4.605 -27.590 1.00 97.75 81 ARG A C 1
ATOM 599 O O . ARG A 1 81 ? 9.973 -5.723 -27.377 1.00 97.75 81 ARG A O 1
ATOM 606 N N . ALA A 1 82 ? 10.207 -3.558 -26.802 1.00 97.44 82 ALA A N 1
ATOM 607 C CA . ALA A 1 82 ? 9.414 -3.622 -25.577 1.00 97.44 82 ALA A CA 1
ATOM 608 C C . ALA A 1 82 ? 7.955 -4.011 -25.850 1.00 97.44 82 ALA A C 1
ATOM 610 O O . ALA A 1 82 ? 7.409 -4.871 -25.161 1.00 97.44 82 ALA A O 1
ATOM 611 N N . SER A 1 83 ? 7.345 -3.454 -26.902 1.00 96.69 83 SER A N 1
ATOM 612 C CA . SER A 1 83 ? 5.971 -3.785 -27.303 1.00 96.69 83 SER A CA 1
ATOM 613 C C . SER A 1 83 ? 5.834 -5.245 -27.727 1.00 96.69 83 SER A C 1
ATOM 615 O O . SER A 1 83 ? 4.829 -5.882 -27.415 1.00 96.69 83 SER A O 1
ATOM 617 N N . LYS A 1 84 ? 6.851 -5.805 -28.399 1.00 97.75 84 LYS A N 1
ATOM 618 C CA . LYS A 1 84 ? 6.872 -7.230 -28.750 1.00 97.75 84 LYS A CA 1
ATOM 619 C C . LYS A 1 84 ? 6.863 -8.110 -27.495 1.00 97.75 84 LYS A C 1
ATOM 621 O O . LYS A 1 84 ? 6.000 -8.975 -27.386 1.00 97.75 84 LYS A O 1
ATOM 626 N N . ALA A 1 85 ? 7.753 -7.840 -26.537 1.00 97.94 85 ALA A N 1
ATOM 627 C CA . ALA A 1 85 ? 7.799 -8.577 -25.272 1.00 97.94 85 ALA A CA 1
ATOM 628 C C . ALA A 1 85 ? 6.486 -8.443 -24.479 1.00 97.94 85 ALA A C 1
ATOM 630 O O . ALA A 1 85 ? 5.926 -9.440 -24.031 1.00 97.94 85 ALA A O 1
ATOM 631 N N . ALA A 1 86 ? 5.944 -7.225 -24.373 1.00 96.69 86 ALA A N 1
ATOM 632 C CA . ALA A 1 86 ? 4.678 -6.970 -23.690 1.00 96.69 86 ALA A CA 1
ATOM 633 C C . ALA A 1 86 ? 3.505 -7.737 -24.318 1.00 96.69 86 ALA A C 1
ATOM 635 O O . ALA A 1 86 ? 2.691 -8.310 -23.595 1.00 96.69 86 ALA A O 1
ATOM 636 N N . LYS A 1 87 ? 3.429 -7.795 -25.654 1.00 96.31 87 LYS A N 1
ATOM 637 C CA . LYS A 1 87 ? 2.414 -8.585 -26.360 1.00 96.31 87 LYS A CA 1
ATOM 638 C C . LYS A 1 87 ? 2.551 -10.077 -26.047 1.00 96.31 87 LYS A C 1
ATOM 640 O O . LYS A 1 87 ? 1.532 -10.740 -25.867 1.00 96.31 87 LYS A O 1
ATOM 645 N N . ASP A 1 88 ? 3.769 -10.616 -26.000 1.00 97.12 88 ASP A N 1
ATOM 646 C CA . ASP A 1 88 ? 3.983 -12.046 -25.743 1.00 97.12 88 ASP A CA 1
ATOM 647 C C . ASP A 1 88 ? 3.628 -12.395 -24.284 1.00 97.12 88 ASP A C 1
ATOM 649 O O . ASP A 1 88 ? 2.930 -13.378 -24.030 1.00 97.12 88 ASP A O 1
ATOM 653 N N . TYR A 1 89 ? 3.966 -11.521 -23.331 1.00 96.88 89 TYR A N 1
ATOM 654 C CA . TYR A 1 89 ? 3.507 -11.640 -21.944 1.00 96.88 89 TYR A CA 1
ATOM 655 C C . TYR A 1 89 ? 1.998 -11.498 -21.790 1.00 96.88 89 TYR A C 1
ATOM 657 O O . TYR A 1 89 ? 1.408 -12.204 -20.980 1.00 96.88 89 TYR A O 1
ATOM 665 N N . MET A 1 90 ? 1.356 -10.629 -22.570 1.00 94.88 90 MET A N 1
ATOM 666 C CA . MET A 1 90 ? -0.098 -10.490 -22.567 1.00 94.88 90 MET A CA 1
ATOM 667 C C . MET A 1 90 ? -0.783 -11.785 -23.018 1.00 94.88 90 MET A C 1
ATOM 669 O O . MET A 1 90 ? -1.784 -12.180 -22.421 1.00 94.88 90 MET A O 1
ATOM 673 N N . GLN A 1 91 ? -0.244 -12.465 -24.036 1.00 95.00 91 GLN A N 1
ATOM 674 C CA . GLN A 1 91 ? -0.760 -13.766 -24.469 1.00 95.00 91 GLN A CA 1
ATOM 675 C C . GLN A 1 91 ? -0.639 -14.801 -23.350 1.00 95.00 91 GLN A C 1
ATOM 677 O O . GLN A 1 91 ? -1.658 -15.352 -22.940 1.00 95.00 91 GLN A O 1
ATOM 682 N N . TRP A 1 92 ? 0.559 -14.966 -22.787 1.00 95.38 92 TRP A N 1
ATOM 683 C CA . TRP A 1 92 ? 0.799 -15.885 -21.672 1.00 95.38 92 TRP A CA 1
ATOM 684 C C . TRP A 1 92 ? -0.092 -15.583 -20.453 1.00 95.38 92 TRP A C 1
ATOM 686 O O . TRP A 1 92 ? -0.780 -16.460 -19.938 1.00 95.38 92 TRP A O 1
ATOM 696 N N . ALA A 1 93 ? -0.162 -14.322 -20.019 1.00 95.00 93 ALA A N 1
ATOM 697 C CA . ALA A 1 93 ? -0.943 -13.931 -18.847 1.00 95.00 93 ALA A CA 1
ATOM 698 C C . ALA A 1 93 ? -2.457 -14.120 -19.054 1.00 95.00 93 ALA A C 1
ATOM 700 O O . ALA A 1 93 ? -3.193 -14.325 -18.088 1.00 95.00 93 ALA A O 1
ATOM 701 N N . SER A 1 94 ? -2.943 -14.058 -20.301 1.00 93.75 94 SER A N 1
ATOM 702 C CA . SER A 1 94 ? -4.371 -14.219 -20.613 1.00 93.75 94 SER A CA 1
ATOM 703 C C . SER A 1 94 ? -4.879 -15.653 -20.429 1.00 93.75 94 SER A C 1
ATOM 705 O O . SER A 1 94 ? -6.084 -15.863 -20.246 1.00 93.75 94 SER A O 1
ATOM 707 N N . GLU A 1 95 ? -3.961 -16.621 -20.435 1.00 93.69 95 GLU A N 1
ATOM 708 C CA . GLU A 1 95 ? -4.232 -18.047 -20.245 1.00 93.69 95 GLU A CA 1
ATOM 709 C C . GLU A 1 95 ? -4.355 -18.418 -18.761 1.00 93.69 95 GLU A C 1
ATOM 711 O O . GLU A 1 95 ? -5.021 -19.398 -18.422 1.00 93.69 95 GLU A O 1
ATOM 716 N N . LEU A 1 96 ? -3.788 -17.602 -17.865 1.00 92.06 96 LEU A N 1
ATOM 717 C CA . LEU A 1 96 ? -3.835 -17.833 -16.425 1.00 92.06 96 LEU A CA 1
ATOM 718 C C . LEU A 1 96 ? -5.275 -17.774 -15.902 1.00 92.06 96 LEU A C 1
ATOM 720 O O . LEU A 1 96 ? -6.081 -16.905 -16.270 1.00 92.06 96 LEU A O 1
ATOM 724 N N . ARG A 1 97 ? -5.609 -18.703 -15.005 1.00 91.56 97 ARG A N 1
ATOM 725 C CA . ARG A 1 97 ? -6.904 -18.778 -14.323 1.00 91.56 97 ARG A CA 1
ATOM 726 C C . ARG A 1 97 ? -6.725 -18.503 -12.837 1.00 91.56 97 ARG A C 1
ATOM 728 O O . ARG A 1 97 ? -5.689 -18.808 -12.261 1.00 91.56 97 ARG A O 1
ATOM 735 N N . ARG A 1 98 ? -7.743 -17.884 -12.237 1.00 91.31 98 ARG A N 1
ATOM 736 C CA . ARG A 1 98 ? -7.817 -17.758 -10.781 1.00 91.31 98 ARG A CA 1
ATOM 737 C C . ARG A 1 98 ? -8.035 -19.148 -10.199 1.00 91.31 98 ARG A C 1
ATOM 739 O O . ARG A 1 98 ? -8.803 -19.928 -10.758 1.00 91.31 98 ARG A O 1
ATOM 746 N N . GLU A 1 99 ? -7.381 -19.410 -9.084 1.00 93.38 99 GLU A N 1
ATOM 747 C CA . GLU A 1 99 ? -7.491 -20.655 -8.336 1.00 93.38 99 GLU A CA 1
ATOM 748 C C . GLU A 1 99 ? -7.892 -20.328 -6.903 1.00 93.38 99 GLU A C 1
ATOM 750 O O . GLU A 1 99 ? -7.610 -19.235 -6.402 1.00 93.38 99 GLU A O 1
ATOM 755 N N . GLU A 1 100 ? -8.559 -21.272 -6.248 1.00 95.56 100 GLU A N 1
ATOM 756 C CA . GLU A 1 100 ? -8.859 -21.151 -4.830 1.00 95.56 100 GLU A CA 1
ATOM 757 C C . GLU A 1 100 ? -7.553 -21.149 -4.030 1.00 95.56 100 GLU A C 1
ATOM 759 O O . GLU A 1 100 ? -6.657 -21.970 -4.245 1.00 95.56 100 GLU A O 1
ATOM 764 N N . ARG A 1 101 ? -7.432 -20.190 -3.115 1.00 95.06 101 ARG A N 1
ATOM 765 C CA . ARG A 1 101 ? -6.255 -20.005 -2.270 1.00 95.06 101 ARG A CA 1
ATOM 766 C C . ARG A 1 101 ? -6.685 -19.805 -0.822 1.00 95.06 101 ARG A C 1
ATOM 768 O O . ARG A 1 101 ? -7.746 -19.225 -0.582 1.00 95.06 101 ARG A O 1
ATOM 775 N N . PRO A 1 102 ? -5.880 -20.266 0.148 1.00 96.25 102 PRO A N 1
ATOM 776 C CA . PRO A 1 102 ? -6.172 -20.028 1.550 1.00 96.25 102 PRO A CA 1
ATOM 777 C C . PRO A 1 102 ? -6.112 -18.527 1.863 1.00 96.25 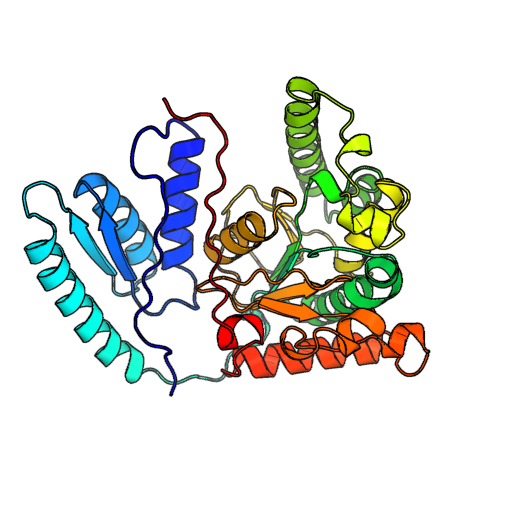102 PRO A C 1
ATOM 779 O O . PRO A 1 102 ? -5.260 -17.805 1.351 1.00 96.25 102 PRO A O 1
ATOM 782 N N . LEU A 1 103 ? -6.989 -18.070 2.760 1.00 95.94 103 LEU A N 1
ATOM 783 C CA . LEU A 1 103 ? -7.123 -16.654 3.131 1.00 95.94 103 LEU A CA 1
ATOM 784 C C . LEU A 1 103 ? -5.797 -16.005 3.564 1.00 95.94 103 LEU A C 1
ATOM 786 O O . LEU A 1 103 ? -5.544 -14.855 3.223 1.00 95.94 103 LEU A O 1
ATOM 790 N N . LYS A 1 104 ? -4.933 -16.744 4.268 1.00 96.56 104 LYS A N 1
ATOM 791 C CA . LYS A 1 104 ? -3.625 -16.261 4.748 1.00 96.56 104 LYS A CA 1
ATOM 792 C C . LYS A 1 104 ? -2.686 -15.754 3.640 1.00 96.56 104 LYS A C 1
ATOM 794 O O . LYS A 1 104 ? -1.781 -14.976 3.927 1.00 96.56 104 LYS A O 1
ATOM 799 N N . ASP A 1 105 ? -2.900 -16.173 2.391 1.00 95.19 105 ASP A N 1
ATOM 800 C CA . ASP A 1 105 ? -2.104 -15.723 1.244 1.00 95.19 105 ASP A CA 1
ATOM 801 C C . ASP A 1 105 ? -2.506 -14.303 0.790 1.00 95.19 105 ASP A C 1
ATOM 803 O O . ASP A 1 105 ? -1.782 -13.662 0.030 1.00 95.19 105 ASP A O 1
ATOM 807 N N . LEU A 1 106 ? -3.654 -13.784 1.250 1.00 95.88 106 LEU A N 1
ATOM 808 C CA . LEU A 1 106 ? -4.171 -12.470 0.875 1.00 95.88 106 LEU A CA 1
ATOM 809 C C . LEU A 1 106 ? -3.667 -11.385 1.829 1.00 95.88 106 LEU A C 1
ATOM 811 O O . LEU A 1 106 ? -4.314 -11.069 2.820 1.00 95.88 106 LEU A O 1
ATOM 815 N N . TRP A 1 107 ? -2.522 -10.787 1.519 1.00 98.31 107 TRP A N 1
ATOM 816 C CA . TRP A 1 107 ? -1.934 -9.740 2.357 1.00 98.31 107 TRP A CA 1
ATOM 817 C C . TRP A 1 107 ? -2.662 -8.403 2.189 1.00 98.31 107 TRP A C 1
ATOM 819 O O . TRP A 1 107 ? -2.864 -7.935 1.061 1.00 98.31 107 TRP A O 1
ATOM 829 N N . VAL A 1 108 ? -3.012 -7.761 3.306 1.00 98.69 108 VAL A N 1
ATOM 830 C CA . VAL A 1 108 ? -3.851 -6.553 3.325 1.00 98.69 108 VAL A CA 1
ATOM 831 C C . VAL A 1 108 ? -3.121 -5.385 3.975 1.00 98.69 108 VAL A C 1
ATOM 833 O O . VAL A 1 108 ? -2.534 -5.500 5.044 1.00 98.69 108 VAL A O 1
ATOM 836 N N . SER A 1 109 ? -3.172 -4.228 3.330 1.00 98.62 109 SER A N 1
ATOM 837 C CA . SER A 1 109 ? -2.563 -2.992 3.826 1.00 98.62 109 SER A CA 1
ATOM 838 C C . SER A 1 109 ? -3.616 -1.928 4.108 1.00 98.62 109 SER A C 1
ATOM 840 O O . SER A 1 109 ? -4.714 -1.986 3.557 1.00 98.62 109 SER A O 1
ATOM 842 N N . THR A 1 110 ? -3.300 -0.940 4.947 1.00 98.19 110 THR A N 1
ATOM 843 C CA . THR A 1 110 ? -4.187 0.208 5.164 1.00 98.19 110 THR A CA 1
ATOM 844 C C . THR A 1 110 ? -3.456 1.530 5.366 1.00 98.19 110 THR A C 1
ATOM 846 O O . THR A 1 110 ? -2.353 1.580 5.911 1.00 98.19 110 THR A O 1
ATOM 849 N N . LYS A 1 111 ? -4.108 2.608 4.927 1.00 94.94 111 LYS A N 1
ATOM 850 C CA . LYS A 1 111 ? -3.725 4.013 5.114 1.00 94.94 111 LYS A CA 1
ATOM 851 C C . LYS A 1 111 ? -5.001 4.858 5.066 1.00 94.94 111 LYS A C 1
ATOM 853 O O . LYS A 1 111 ? -5.848 4.620 4.209 1.00 94.94 111 LYS A O 1
ATOM 858 N N . CYS A 1 112 ? -5.174 5.839 5.955 1.00 91.00 112 CYS A N 1
ATOM 859 C CA . CYS A 1 112 ? -6.306 6.768 5.836 1.00 91.00 112 CYS A CA 1
ATOM 860 C C . CYS A 1 112 ? -6.097 7.820 4.742 1.00 91.00 112 CYS A C 1
ATOM 862 O O . CYS A 1 112 ? -5.011 8.328 4.560 1.00 91.00 112 CYS A O 1
ATOM 864 N N . GLY A 1 113 ? -7.128 8.203 4.003 1.00 86.44 113 GLY A N 1
ATOM 865 C CA . GLY A 1 113 ? -7.023 9.256 2.993 1.00 86.44 113 GLY A CA 1
ATOM 866 C C . GLY A 1 113 ? -7.097 10.659 3.589 1.00 86.44 113 GLY A C 1
ATOM 867 O O . GLY A 1 113 ? -6.270 11.090 4.387 1.00 86.44 113 GLY A O 1
ATOM 868 N N . GLU A 1 114 ? -8.127 11.392 3.181 1.00 86.94 114 GLU A N 1
ATOM 869 C CA . GLU A 1 114 ? -8.457 12.695 3.748 1.00 86.94 114 GLU A CA 1
ATOM 870 C C . GLU A 1 114 ? -9.461 12.512 4.886 1.00 86.94 114 GLU A C 1
ATOM 872 O O . GLU A 1 114 ? -10.658 12.307 4.659 1.00 86.94 114 GLU A O 1
ATOM 877 N N . SER A 1 115 ? -8.934 12.470 6.109 1.00 85.94 115 SER A N 1
ATOM 878 C CA . SER A 1 115 ? -9.706 12.242 7.331 1.00 85.94 115 SER A CA 1
ATOM 879 C C . SER A 1 115 ? -10.639 13.402 7.682 1.00 85.94 115 SER A C 1
ATOM 881 O O . SER A 1 115 ? -10.351 14.567 7.400 1.00 85.94 115 SER A O 1
ATOM 883 N N . ASP A 1 116 ? -11.745 13.061 8.333 1.00 89.31 116 ASP A N 1
ATOM 884 C CA . ASP A 1 116 ? -12.659 13.976 9.013 1.00 89.31 116 ASP A CA 1
ATOM 885 C C . ASP A 1 116 ? -13.082 13.372 10.365 1.00 89.31 116 ASP A C 1
ATOM 887 O O . ASP A 1 116 ? -12.582 12.318 10.769 1.00 89.31 116 ASP A O 1
ATOM 891 N N . THR A 1 117 ? -14.017 14.015 11.062 1.00 88.19 117 THR A N 1
ATOM 892 C CA . THR A 1 117 ? -14.563 13.513 12.339 1.00 88.19 117 THR A CA 1
ATOM 893 C C . THR A 1 117 ? -15.145 12.097 12.257 1.00 88.19 117 THR A C 1
ATOM 895 O O . THR A 1 117 ? -15.013 11.316 13.200 1.00 88.19 117 THR A O 1
ATOM 898 N N . THR A 1 118 ? -15.752 11.711 11.131 1.00 92.94 118 THR A N 1
ATOM 899 C CA . THR A 1 118 ? -16.347 10.379 10.942 1.00 92.94 118 THR A CA 1
ATOM 900 C C . THR A 1 118 ? -15.305 9.286 10.709 1.00 92.94 118 THR A C 1
ATOM 902 O O . THR A 1 118 ? -15.587 8.108 10.951 1.00 92.94 118 THR A O 1
ATOM 905 N N . SER A 1 119 ? -14.083 9.647 10.298 1.00 94.00 119 SER A N 1
ATOM 906 C CA . SER A 1 119 ? -12.988 8.690 10.124 1.00 94.00 119 SER A CA 1
ATOM 907 C C . SER A 1 119 ? -12.674 7.949 11.422 1.00 94.00 119 SER A C 1
ATOM 909 O O . SER A 1 119 ? -12.643 6.721 11.423 1.00 94.00 119 SER A O 1
ATOM 911 N N . GLY A 1 120 ? -12.489 8.673 12.531 1.00 92.69 120 GLY A N 1
ATOM 912 C CA . GLY A 1 120 ? -12.094 8.092 13.820 1.00 92.69 120 GLY A CA 1
ATOM 913 C C . GLY A 1 120 ? -13.198 7.309 14.538 1.00 92.69 120 GLY A C 1
ATOM 914 O O . GLY A 1 120 ? -12.893 6.450 15.359 1.00 92.69 120 GLY A O 1
ATOM 915 N N . ILE A 1 121 ? -14.470 7.560 14.209 1.00 93.19 121 ILE A N 1
ATOM 916 C CA . ILE A 1 121 ? -15.632 6.923 14.861 1.00 93.19 121 ILE A CA 1
ATOM 917 C C . ILE A 1 121 ? -16.350 5.890 13.979 1.00 93.19 121 ILE A C 1
ATOM 919 O O . ILE A 1 121 ? -17.217 5.169 14.470 1.00 93.19 121 ILE A O 1
ATOM 923 N N . GLY A 1 122 ? -16.006 5.808 12.688 1.00 95.75 122 GLY A N 1
ATOM 924 C CA . GLY A 1 122 ? -16.667 4.929 11.721 1.00 95.75 122 GLY A CA 1
ATOM 925 C C . GLY A 1 122 ? -15.698 4.199 10.794 1.00 95.75 122 GLY A C 1
ATOM 926 O O . GLY A 1 122 ? -15.538 2.987 10.912 1.00 95.75 122 GLY A O 1
ATOM 927 N N . ALA A 1 123 ? -15.042 4.914 9.874 1.00 97.12 123 ALA A N 1
ATOM 928 C CA . ALA A 1 123 ? -14.273 4.273 8.800 1.00 97.12 123 ALA A CA 1
ATOM 929 C C . ALA A 1 123 ? -13.001 3.561 9.305 1.00 97.12 123 ALA A C 1
ATOM 931 O O . ALA A 1 123 ? -12.742 2.425 8.915 1.00 97.12 123 ALA A O 1
ATOM 932 N N . ASN A 1 124 ? -12.233 4.183 10.204 1.00 97.62 124 ASN A N 1
ATOM 933 C CA . ASN A 1 124 ? -11.036 3.565 10.781 1.00 97.62 124 ASN A CA 1
ATOM 934 C C . ASN A 1 124 ? -11.392 2.403 11.727 1.00 97.62 124 ASN A C 1
ATOM 936 O O . ASN A 1 124 ? -10.799 1.337 11.577 1.00 97.62 124 ASN A O 1
ATOM 940 N N . PRO A 1 125 ? -12.387 2.524 12.631 1.00 97.00 125 PRO A N 1
ATOM 941 C CA . PRO A 1 125 ? -12.888 1.377 13.390 1.00 97.00 125 PRO A CA 1
ATOM 942 C C . PRO A 1 125 ? -13.405 0.213 12.529 1.00 97.00 125 PRO A C 1
ATOM 944 O O . PRO A 1 125 ? -13.213 -0.943 12.901 1.00 97.00 125 PRO A O 1
ATOM 947 N N . CYS A 1 126 ? -14.024 0.492 11.375 1.00 98.12 126 CYS A N 1
ATOM 948 C CA . CYS A 1 126 ? -14.446 -0.539 10.421 1.00 98.12 126 CYS A CA 1
ATOM 949 C C . CYS A 1 126 ? -13.241 -1.325 9.883 1.00 98.12 126 CYS A C 1
ATOM 951 O O . CYS A 1 126 ? -13.282 -2.553 9.826 1.00 98.12 126 CYS A O 1
ATOM 953 N N . VAL A 1 127 ? -12.159 -0.625 9.521 1.00 98.56 127 VAL A N 1
ATOM 954 C CA . VAL A 1 127 ? -10.884 -1.255 9.139 1.00 98.56 127 VAL A CA 1
ATOM 955 C C . VAL A 1 127 ? -10.321 -2.071 10.298 1.00 98.56 127 VAL A C 1
ATOM 957 O O . VAL A 1 127 ? -9.941 -3.217 10.092 1.00 98.56 127 VAL A O 1
ATOM 960 N N . GLY A 1 128 ? -10.338 -1.524 11.514 1.00 98.31 128 GLY A N 1
ATOM 961 C CA . GLY A 1 128 ? -9.868 -2.221 12.706 1.00 98.31 128 GLY A CA 1
ATOM 962 C C . GLY A 1 128 ? -10.605 -3.529 12.983 1.00 98.31 128 GLY A C 1
ATOM 963 O O . GLY A 1 128 ? -9.966 -4.542 13.246 1.00 98.31 128 GLY A O 1
ATOM 964 N N . ASN A 1 129 ? -11.935 -3.538 12.866 1.00 98.44 129 ASN A N 1
ATOM 965 C CA . ASN A 1 129 ? -12.725 -4.761 13.020 1.00 98.44 129 ASN A CA 1
ATOM 966 C C . ASN A 1 129 ? -12.401 -5.795 11.929 1.00 98.44 129 ASN A C 1
ATOM 968 O O . ASN A 1 129 ? -12.284 -6.981 12.231 1.00 98.44 129 ASN A O 1
ATOM 972 N N . ALA A 1 130 ? -12.213 -5.354 10.680 1.00 98.56 130 ALA A N 1
ATOM 973 C CA . ALA A 1 130 ? -11.780 -6.244 9.606 1.00 98.56 130 ALA A CA 1
ATOM 974 C C . ALA A 1 130 ? -10.372 -6.807 9.865 1.00 98.56 130 ALA A C 1
ATOM 976 O O . ALA A 1 130 ? -10.136 -7.990 9.640 1.00 98.56 130 ALA A O 1
ATOM 977 N N . PHE A 1 131 ? -9.450 -5.986 10.375 1.00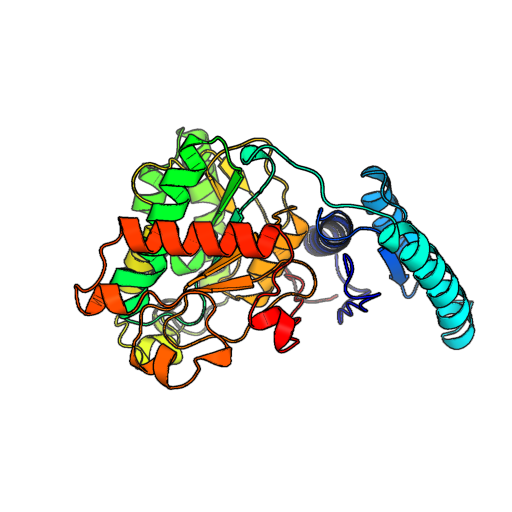 98.56 131 PHE A N 1
ATOM 978 C CA . PHE A 1 131 ? -8.103 -6.415 10.746 1.00 98.56 131 PHE A CA 1
ATOM 979 C C . PHE A 1 131 ? -8.134 -7.459 11.860 1.00 98.56 131 PHE A C 1
ATOM 981 O O . PHE A 1 131 ? -7.529 -8.507 11.674 1.00 98.56 131 PHE A O 1
ATOM 988 N N . ASP A 1 132 ? -8.880 -7.239 12.947 1.00 98.38 132 ASP A N 1
ATOM 989 C CA . ASP A 1 132 ? -9.010 -8.217 14.039 1.00 98.38 132 ASP A CA 1
ATOM 990 C C . ASP A 1 132 ? -9.481 -9.590 13.515 1.00 98.38 132 ASP A C 1
ATOM 992 O O . ASP A 1 132 ? -8.895 -10.618 13.849 1.00 98.38 132 ASP A O 1
ATOM 996 N N . LYS A 1 133 ? -10.479 -9.611 12.619 1.00 98.12 133 LYS A N 1
ATOM 997 C CA . LYS A 1 133 ? -10.986 -10.845 11.988 1.00 98.12 133 LYS A CA 1
ATOM 998 C C . LYS A 1 133 ? -9.936 -11.528 11.107 1.00 98.12 133 LYS A C 1
ATOM 1000 O O . LYS A 1 133 ? -9.746 -12.737 11.182 1.00 98.12 133 LYS A O 1
ATOM 1005 N N . LEU A 1 134 ? -9.244 -10.770 10.256 1.00 98.31 134 LEU A N 1
ATOM 1006 C CA . LEU A 1 134 ? -8.222 -11.312 9.348 1.00 98.31 134 LEU A CA 1
ATOM 1007 C C . LEU 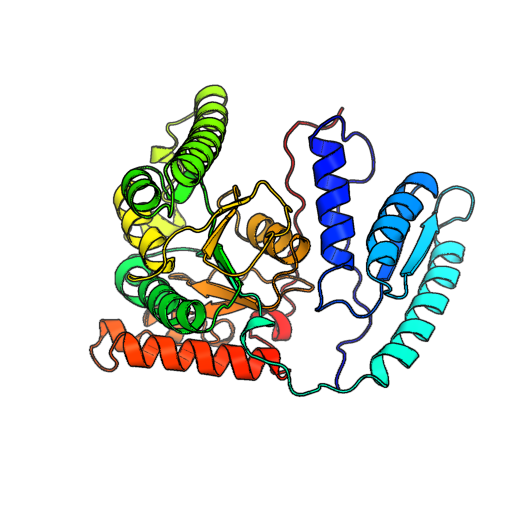A 1 134 ? -6.983 -11.809 10.103 1.00 98.31 134 LEU A C 1
ATOM 1009 O O . LEU A 1 134 ? -6.366 -12.803 9.716 1.00 98.31 134 LEU A O 1
ATOM 1013 N N . TYR A 1 135 ? -6.641 -11.134 11.194 1.00 97.94 135 TYR A N 1
ATOM 1014 C CA . TYR A 1 135 ? -5.498 -11.442 12.035 1.00 97.94 135 TYR A CA 1
ATOM 1015 C C . TYR A 1 135 ? -5.580 -12.845 12.642 1.00 97.94 135 TYR A C 1
ATOM 1017 O O . TYR A 1 135 ? -4.610 -13.602 12.585 1.00 97.94 135 TYR A O 1
ATOM 1025 N N . GLU A 1 136 ? -6.758 -13.239 13.134 1.00 96.06 136 GLU A N 1
ATOM 1026 C CA . GLU A 1 136 ? -7.010 -14.583 13.677 1.00 96.06 136 GLU A CA 1
ATOM 1027 C C . GLU A 1 136 ? -6.826 -15.698 12.633 1.00 96.06 136 GLU A C 1
ATOM 1029 O O . GLU A 1 136 ? -6.513 -16.839 12.978 1.00 96.06 136 GLU A O 1
ATOM 1034 N N . HIS A 1 137 ? -6.946 -15.368 11.345 1.00 97.06 137 HIS A N 1
ATOM 1035 C CA . HIS A 1 137 ? -6.731 -16.293 10.233 1.00 97.06 137 HIS A CA 1
ATOM 1036 C C . HIS A 1 137 ? -5.289 -16.303 9.699 1.00 97.06 137 HIS A C 1
ATOM 1038 O O . HIS A 1 137 ? -5.019 -16.925 8.668 1.00 97.06 137 HIS A O 1
ATOM 1044 N N . GLY A 1 138 ? -4.350 -15.649 10.393 1.00 97.38 138 GLY A N 1
ATOM 1045 C CA . GLY A 1 138 ? -2.935 -15.633 10.022 1.00 97.38 138 GLY A CA 1
ATOM 1046 C C . GLY A 1 138 ? -2.648 -14.823 8.760 1.00 97.38 138 GLY A C 1
ATOM 1047 O O . GLY A 1 138 ? -1.698 -15.127 8.041 1.00 97.38 138 GLY A O 1
ATOM 1048 N N . VAL A 1 139 ? -3.477 -13.822 8.463 1.00 98.31 139 VAL A N 1
ATOM 1049 C CA . VAL A 1 139 ? -3.241 -12.888 7.361 1.00 98.31 139 VAL A CA 1
ATOM 1050 C C . VAL A 1 139 ? -2.113 -11.921 7.727 1.00 98.31 139 VAL A C 1
ATOM 1052 O O . VAL A 1 139 ? -2.005 -11.464 8.865 1.00 98.31 139 VAL A O 1
ATOM 1055 N N . THR A 1 140 ? -1.275 -11.582 6.749 1.00 98.69 140 THR A N 1
ATOM 1056 C CA . THR A 1 140 ? -0.288 -10.506 6.885 1.00 98.69 140 THR A CA 1
ATOM 1057 C C . THR A 1 140 ? -0.959 -9.152 6.668 1.00 98.69 140 THR A C 1
ATOM 1059 O O . THR A 1 140 ? -1.496 -8.876 5.592 1.00 98.69 140 THR A O 1
ATOM 1062 N N . LEU A 1 141 ? -0.919 -8.309 7.694 1.00 98.75 141 LEU A N 1
ATOM 1063 C CA . LEU A 1 141 ? -1.552 -6.996 7.746 1.00 98.75 141 LEU A CA 1
ATOM 1064 C C . LEU A 1 141 ? -0.493 -5.904 7.904 1.00 98.75 141 LEU A C 1
ATOM 1066 O O . LEU A 1 141 ? 0.508 -6.120 8.583 1.00 98.75 141 LEU A O 1
ATOM 1070 N N . VAL A 1 142 ? -0.721 -4.713 7.346 1.00 98.69 142 VAL A N 1
ATOM 1071 C CA . VAL A 1 142 ? 0.161 -3.557 7.592 1.00 98.69 142 VAL A CA 1
ATOM 1072 C C . VAL A 1 142 ? -0.578 -2.243 7.727 1.00 98.69 142 VAL A C 1
ATOM 1074 O O . VAL A 1 142 ? -1.549 -1.974 7.018 1.00 98.69 142 VAL A O 1
ATOM 1077 N N . PHE A 1 143 ? -0.052 -1.402 8.608 1.00 98.06 143 PHE A N 1
ATOM 1078 C CA . PHE A 1 143 ? -0.381 0.012 8.736 1.00 98.06 143 PHE A CA 1
ATOM 1079 C C . PHE A 1 143 ? 0.912 0.842 8.776 1.00 98.06 143 PHE A C 1
ATOM 1081 O O . PHE A 1 143 ? 1.998 0.304 8.990 1.00 98.06 143 PHE A O 1
ATOM 1088 N N . GLY A 1 144 ? 0.802 2.151 8.563 1.00 94.75 144 GLY A N 1
ATOM 1089 C CA . GLY A 1 144 ? 1.940 3.075 8.583 1.00 94.75 144 GLY A CA 1
ATOM 1090 C C . GLY A 1 144 ? 1.500 4.471 9.001 1.00 94.75 144 GLY A C 1
ATOM 1091 O O . GLY A 1 144 ? 0.726 4.607 9.946 1.00 94.75 144 GLY A O 1
ATOM 1092 N N . GLU A 1 145 ? 1.939 5.487 8.256 1.00 92.00 145 GLU A N 1
ATOM 1093 C CA . GLU A 1 145 ? 1.641 6.908 8.500 1.00 92.00 145 GLU A CA 1
ATOM 1094 C C . GLU A 1 145 ? 2.299 7.426 9.780 1.00 92.00 145 GLU A C 1
ATOM 1096 O O . GLU A 1 145 ? 1.630 7.906 10.694 1.00 92.00 145 GLU A O 1
ATOM 1101 N N . THR A 1 146 ? 3.629 7.328 9.843 1.00 92.94 146 THR A N 1
ATOM 1102 C CA . THR A 1 146 ? 4.418 7.550 11.062 1.00 92.94 146 THR A CA 1
ATOM 1103 C C . THR A 1 146 ? 4.077 8.868 11.758 1.00 92.94 146 THR A C 1
ATOM 1105 O O . THR A 1 146 ? 3.909 8.898 12.973 1.00 92.94 146 THR A O 1
ATOM 1108 N N . THR A 1 147 ? 3.901 9.955 11.004 1.00 86.88 147 THR A N 1
ATOM 1109 C CA . THR A 1 147 ? 3.602 11.278 11.578 1.00 86.88 147 THR A CA 1
ATOM 1110 C C . THR A 1 147 ? 2.145 11.449 11.999 1.00 86.88 147 THR A C 1
ATOM 1112 O O . THR A 1 147 ? 1.848 12.295 12.833 1.00 86.88 147 THR A O 1
ATOM 1115 N N . GLU A 1 148 ? 1.223 10.637 11.475 1.00 88.44 148 GLU A N 1
ATOM 1116 C CA . GLU A 1 148 ? -0.172 10.632 11.928 1.00 88.44 148 GLU A CA 1
ATOM 1117 C C . GLU A 1 148 ? -0.372 9.815 13.210 1.00 88.44 148 GLU A C 1
ATOM 1119 O O . GLU A 1 148 ? -1.505 9.687 13.669 1.00 88.44 148 GLU A O 1
ATOM 1124 N N . LEU A 1 149 ? 0.695 9.243 13.775 1.00 92.19 149 LEU A N 1
ATOM 1125 C CA . LEU A 1 149 ? 0.681 8.614 15.095 1.00 92.19 149 LEU A CA 1
ATOM 1126 C C . LEU A 1 149 ? 1.141 9.567 16.204 1.00 92.19 149 LEU A C 1
ATOM 1128 O O . LEU A 1 149 ? 1.055 9.194 17.370 1.00 92.19 149 LEU A O 1
ATOM 1132 N N . THR A 1 150 ? 1.608 10.776 15.868 1.00 89.38 150 THR A N 1
ATOM 1133 C CA . THR A 1 150 ? 2.081 11.760 16.849 1.00 89.38 150 THR A CA 1
ATOM 1134 C C . THR A 1 150 ? 1.000 12.084 17.878 1.00 89.38 150 THR A C 1
ATOM 1136 O O . THR A 1 150 ? -0.107 12.485 17.525 1.00 89.38 150 THR A O 1
ATOM 1139 N N . GLY A 1 151 ? 1.333 11.895 19.157 1.00 87.56 151 GLY A N 1
ATOM 1140 C CA . GLY A 1 151 ? 0.424 12.077 20.287 1.00 87.56 151 GLY A CA 1
ATOM 1141 C C . GLY A 1 151 ? -0.335 10.807 20.690 1.00 87.56 151 GLY A C 1
ATOM 1142 O O . GLY A 1 151 ? -0.975 10.773 21.740 1.00 87.56 151 GLY A O 1
ATOM 1143 N N . GLY A 1 152 ? -0.257 9.747 19.882 1.00 91.62 152 GLY A N 1
ATOM 1144 C CA . GLY A 1 152 ? -0.842 8.433 20.150 1.00 91.62 152 GLY A CA 1
ATOM 1145 C C . GLY A 1 152 ? 0.167 7.283 20.068 1.00 91.62 152 GLY A C 1
ATOM 1146 O O . GLY A 1 152 ? -0.207 6.126 20.263 1.00 91.62 152 GLY A O 1
ATOM 1147 N N . GLU A 1 153 ? 1.444 7.558 19.808 1.00 94.38 153 GLU A N 1
ATOM 1148 C CA . GLU A 1 153 ? 2.467 6.549 19.532 1.00 94.38 153 GLU A CA 1
ATOM 1149 C C . GLU A 1 153 ? 2.668 5.575 20.699 1.00 94.38 153 GLU A C 1
ATOM 1151 O O . GLU A 1 153 ? 2.883 4.382 20.480 1.00 94.38 153 GLU A O 1
ATOM 1156 N N . GLN A 1 154 ? 2.486 6.033 21.942 1.00 95.06 154 GLN A N 1
ATOM 1157 C CA . GLN A 1 154 ? 2.564 5.170 23.126 1.00 95.06 154 GLN A CA 1
ATOM 1158 C C . GLN A 1 154 ? 1.487 4.075 23.136 1.00 95.06 154 GLN A C 1
ATOM 1160 O O . GLN A 1 154 ? 1.726 2.988 23.662 1.00 95.06 154 GLN A O 1
ATOM 1165 N N . LEU A 1 155 ? 0.323 4.312 22.521 1.00 96.19 155 LEU A N 1
ATOM 1166 C CA . LEU A 1 155 ? -0.736 3.303 22.406 1.00 96.19 155 LEU A CA 1
ATOM 1167 C C . LEU A 1 155 ? -0.347 2.191 21.427 1.00 96.19 155 LEU A C 1
ATOM 1169 O O . LEU A 1 155 ? -0.686 1.029 21.647 1.00 96.19 155 LEU A O 1
ATOM 1173 N N . VAL A 1 156 ? 0.387 2.533 20.366 1.00 97.19 156 VAL A N 1
ATOM 1174 C CA . VAL A 1 156 ? 0.941 1.552 19.424 1.00 97.19 156 VAL A CA 1
ATOM 1175 C C . VAL A 1 156 ? 2.105 0.802 20.072 1.00 97.19 156 VAL A C 1
ATOM 1177 O O . VAL A 1 156 ? 2.147 -0.427 20.031 1.00 97.19 156 VAL A O 1
ATOM 1180 N N . ALA A 1 157 ? 3.002 1.519 20.755 1.00 97.38 157 ALA A N 1
ATOM 1181 C CA . ALA A 1 157 ? 4.123 0.940 21.490 1.00 97.38 157 ALA A CA 1
ATOM 1182 C C . ALA A 1 157 ? 3.660 -0.068 22.559 1.00 97.38 157 ALA A C 1
ATOM 1184 O O . ALA A 1 157 ? 4.259 -1.132 22.708 1.00 97.38 157 ALA A O 1
ATOM 1185 N N . ALA A 1 158 ? 2.561 0.225 23.263 1.00 97.38 158 ALA A N 1
ATOM 1186 C CA . ALA A 1 158 ? 1.957 -0.675 24.247 1.00 97.38 158 ALA A CA 1
ATOM 1187 C C . ALA A 1 158 ? 1.358 -1.954 23.630 1.00 97.38 158 ALA A C 1
ATOM 1189 O O . ALA A 1 158 ? 1.176 -2.945 24.333 1.00 97.38 158 ALA A O 1
ATOM 1190 N N . ARG A 1 159 ? 1.060 -1.943 22.325 1.00 97.19 159 ARG A N 1
ATOM 1191 C CA . ARG A 1 159 ? 0.522 -3.084 21.568 1.00 97.19 159 ARG A CA 1
ATOM 1192 C C . ARG A 1 159 ? 1.581 -3.829 20.759 1.00 97.19 159 ARG A C 1
ATOM 1194 O O . ARG A 1 159 ? 1.240 -4.725 19.991 1.00 97.19 159 ARG A O 1
ATOM 1201 N N . CYS A 1 160 ? 2.857 -3.488 20.914 1.00 98.38 160 CYS A N 1
ATOM 1202 C CA . CYS A 1 160 ? 3.945 -4.254 20.319 1.00 98.38 160 CYS A CA 1
ATOM 1203 C C . CYS A 1 160 ? 4.097 -5.602 21.028 1.00 98.38 160 CYS A C 1
ATOM 1205 O O . CYS A 1 160 ? 4.091 -5.675 22.256 1.00 98.38 160 CYS A O 1
ATOM 1207 N N . ARG A 1 161 ? 4.222 -6.678 20.244 1.00 98.06 161 ARG A N 1
ATOM 1208 C CA . ARG A 1 161 ? 4.269 -8.062 20.732 1.00 98.06 161 ARG A CA 1
ATOM 1209 C C . ARG A 1 161 ? 5.394 -8.293 21.736 1.00 98.06 161 ARG A C 1
ATOM 1211 O O . ARG A 1 161 ? 5.199 -9.020 22.708 1.00 98.06 161 ARG A O 1
ATOM 1218 N N . THR A 1 162 ? 6.562 -7.714 21.471 1.00 98.44 162 THR A N 1
ATOM 1219 C CA . THR A 1 162 ? 7.761 -7.863 22.299 1.00 98.44 162 THR A CA 1
ATOM 1220 C C . THR A 1 162 ? 8.434 -6.507 22.534 1.00 98.44 162 THR A C 1
ATOM 1222 O O . THR A 1 162 ? 8.196 -5.564 21.765 1.00 98.44 162 THR A O 1
ATOM 1225 N N . PRO A 1 163 ? 9.288 -6.385 23.570 1.00 98.25 163 PRO A N 1
ATOM 1226 C CA . PRO A 1 163 ? 10.093 -5.185 23.794 1.00 98.25 163 PRO A CA 1
ATOM 1227 C C . PRO A 1 163 ? 10.949 -4.800 22.581 1.00 98.25 163 PRO A C 1
ATOM 1229 O O . PRO A 1 163 ? 11.033 -3.628 22.244 1.00 98.25 163 PRO A O 1
ATOM 1232 N N . GLU A 1 164 ? 11.500 -5.770 21.854 1.00 98.38 164 GLU A N 1
ATOM 1233 C CA . GLU A 1 164 ? 12.340 -5.514 20.679 1.00 98.38 164 GLU A CA 1
ATOM 1234 C C . GLU A 1 164 ? 11.532 -4.890 19.532 1.00 98.38 164 GLU A C 1
ATOM 1236 O O . GLU A 1 164 ? 12.000 -3.966 18.862 1.00 98.38 164 GLU A O 1
ATOM 1241 N N . VAL A 1 165 ? 10.295 -5.359 19.318 1.00 98.44 165 VAL A N 1
ATOM 1242 C CA . VAL A 1 165 ? 9.375 -4.763 18.335 1.00 98.44 165 VAL A CA 1
ATOM 1243 C C . VAL A 1 165 ? 9.004 -3.342 18.752 1.00 98.44 165 VAL A C 1
ATOM 1245 O O . VAL A 1 165 ? 9.002 -2.439 17.914 1.00 98.44 165 VAL A O 1
ATOM 1248 N N . ARG A 1 166 ? 8.748 -3.127 20.049 1.00 98.44 166 ARG A N 1
ATOM 1249 C CA . ARG A 1 166 ? 8.463 -1.802 20.611 1.00 98.44 166 ARG A CA 1
ATOM 1250 C C . ARG A 1 166 ? 9.624 -0.836 20.388 1.00 98.44 166 ARG A C 1
ATOM 1252 O O . ARG A 1 166 ? 9.397 0.281 19.927 1.00 98.44 166 ARG A O 1
ATOM 1259 N N . ASP A 1 167 ? 10.846 -1.257 20.687 1.00 98.38 167 ASP A N 1
ATOM 1260 C CA . ASP A 1 167 ? 12.039 -0.424 20.546 1.00 98.38 167 ASP A CA 1
ATOM 1261 C C . ASP A 1 167 ? 12.302 -0.090 19.075 1.00 98.38 167 ASP A C 1
ATOM 1263 O O . ASP A 1 167 ? 12.575 1.064 18.741 1.00 98.38 167 ASP A O 1
ATOM 1267 N N . LYS A 1 168 ? 12.121 -1.062 18.167 1.00 98.25 168 LYS A N 1
ATOM 1268 C CA . LYS A 1 168 ? 12.219 -0.826 16.719 1.00 98.25 168 LYS A CA 1
ATOM 1269 C C . LYS A 1 168 ? 11.140 0.146 16.226 1.00 98.25 168 LYS A C 1
ATOM 1271 O O . LYS A 1 168 ? 11.440 1.010 15.403 1.00 98.25 168 LYS A O 1
ATOM 1276 N N . PHE A 1 169 ? 9.909 0.047 16.734 1.00 98.25 169 PHE A N 1
ATOM 1277 C CA . PHE A 1 169 ? 8.828 0.986 16.416 1.00 98.25 169 PHE A CA 1
ATOM 1278 C C . PHE A 1 169 ? 9.180 2.405 16.876 1.00 98.25 169 PHE A C 1
ATOM 1280 O O . PHE A 1 169 ? 9.158 3.334 16.068 1.00 98.25 169 PHE A O 1
ATOM 1287 N N . MET A 1 170 ? 9.572 2.563 18.144 1.00 97.94 170 MET A N 1
ATOM 1288 C CA . MET A 1 170 ? 9.939 3.866 18.703 1.00 97.94 170 MET A CA 1
ATOM 1289 C C . MET A 1 170 ? 11.144 4.473 17.985 1.00 97.94 170 MET A C 1
ATOM 1291 O O . MET A 1 170 ? 11.160 5.675 17.737 1.00 97.94 170 MET A O 1
ATOM 1295 N N . PHE A 1 171 ? 12.124 3.656 17.592 1.00 97.38 171 PHE A N 1
ATOM 1296 C CA . PHE A 1 171 ? 13.249 4.105 16.778 1.00 97.38 171 PHE A CA 1
ATOM 1297 C C . PHE A 1 171 ? 12.790 4.692 15.436 1.00 97.38 171 PHE A C 1
ATOM 1299 O O . PHE A 1 171 ? 13.195 5.801 15.089 1.00 97.38 171 PHE A O 1
ATOM 1306 N N . MET A 1 172 ? 11.929 3.987 14.692 1.00 96.19 172 MET A N 1
ATOM 1307 C CA . MET A 1 172 ? 11.420 4.477 13.404 1.00 96.19 172 MET A CA 1
ATOM 1308 C C . MET A 1 172 ? 10.594 5.755 13.568 1.00 96.19 172 MET A C 1
ATOM 1310 O O . MET A 1 172 ? 10.788 6.710 12.814 1.00 96.19 172 MET A O 1
ATOM 1314 N N . PHE A 1 173 ? 9.728 5.794 14.584 1.00 94.69 173 PHE A N 1
ATOM 1315 C CA . PHE A 1 173 ? 8.924 6.968 14.900 1.00 94.69 173 PHE A CA 1
ATOM 1316 C C . PHE A 1 173 ? 9.802 8.187 15.208 1.00 94.69 173 PHE A C 1
ATOM 1318 O O . PHE A 1 173 ? 9.672 9.221 14.550 1.00 94.69 173 PHE A O 1
ATOM 1325 N N . ASN A 1 174 ? 10.754 8.046 16.136 1.00 93.69 174 ASN A N 1
ATOM 1326 C CA . ASN A 1 174 ? 11.654 9.127 16.539 1.00 93.69 174 ASN A CA 1
ATOM 1327 C C . ASN A 1 174 ? 12.534 9.598 15.377 1.00 93.69 174 ASN A C 1
ATOM 1329 O O . ASN A 1 174 ? 12.673 10.801 15.171 1.00 93.69 174 ASN A O 1
ATOM 1333 N N . ARG A 1 175 ? 13.050 8.676 14.553 1.00 92.81 175 ARG A N 1
ATOM 1334 C CA . ARG A 1 175 ? 13.824 9.022 13.351 1.00 92.81 175 ARG A CA 1
ATOM 1335 C C . ARG A 1 175 ? 13.028 9.921 12.402 1.00 92.81 175 ARG A C 1
ATOM 1337 O O . ARG A 1 175 ? 13.601 10.813 11.783 1.00 92.81 175 ARG A O 1
ATOM 1344 N N . TYR A 1 176 ? 11.724 9.686 12.254 1.00 88.38 176 TYR A N 1
ATOM 1345 C CA . TYR A 1 176 ? 10.875 10.527 11.412 1.00 88.38 176 TYR A CA 1
ATOM 1346 C C . TYR A 1 176 ? 10.623 11.900 12.054 1.00 88.38 176 TYR A C 1
ATOM 1348 O O . TYR A 1 176 ? 10.702 12.914 11.359 1.00 88.38 176 TYR A O 1
ATOM 1356 N N . GLN A 1 177 ? 10.382 11.950 13.370 1.00 87.00 177 GLN A N 1
ATOM 1357 C CA . GLN A 1 177 ? 10.229 13.217 14.100 1.00 87.00 177 GLN A CA 1
ATOM 1358 C C . GLN A 1 177 ? 11.490 14.084 14.003 1.00 87.00 177 GLN A C 1
ATOM 1360 O O . GLN A 1 177 ? 11.390 15.268 13.705 1.00 87.00 177 GLN A O 1
ATOM 1365 N N . GLU A 1 178 ? 12.682 13.494 14.128 1.00 88.38 178 GLU A N 1
ATOM 1366 C CA . GLU A 1 178 ? 13.955 14.217 13.996 1.00 88.38 178 GLU A CA 1
ATOM 1367 C C . GLU A 1 178 ? 14.118 14.907 12.633 1.00 88.38 178 GLU A C 1
ATOM 1369 O O . GLU A 1 178 ? 14.664 16.010 12.555 1.00 88.38 178 GLU A O 1
ATOM 1374 N N . VAL A 1 179 ? 13.652 14.277 11.547 1.00 85.38 179 VAL A N 1
ATOM 1375 C CA . VAL A 1 179 ? 13.666 14.890 10.208 1.00 85.38 179 VAL A CA 1
ATOM 1376 C C . VAL A 1 179 ? 12.751 16.108 10.181 1.00 85.38 179 VAL A C 1
ATOM 1378 O O . VAL A 1 179 ? 13.136 17.158 9.671 1.00 85.38 179 VAL A O 1
ATOM 1381 N N . ILE A 1 180 ? 11.555 15.990 10.750 1.00 84.25 180 ILE A N 1
ATOM 1382 C CA . ILE A 1 180 ? 10.603 17.098 10.812 1.00 84.25 180 ILE A CA 1
ATOM 1383 C C . ILE A 1 180 ? 11.197 18.234 11.635 1.00 84.25 180 ILE A C 1
ATOM 1385 O O . ILE A 1 180 ? 11.321 19.342 11.127 1.00 84.25 180 ILE A O 1
ATOM 1389 N N . ASP A 1 181 ? 11.655 17.961 12.853 1.00 83.75 181 ASP A N 1
ATOM 1390 C CA . ASP A 1 181 ? 12.208 18.976 13.750 1.00 83.75 181 ASP A CA 1
ATOM 1391 C C . ASP A 1 181 ? 13.407 19.718 13.157 1.00 83.75 181 ASP A C 1
ATOM 1393 O O . ASP A 1 181 ? 13.562 20.917 13.387 1.00 83.75 181 ASP A O 1
ATOM 1397 N N . ARG A 1 182 ? 14.228 19.040 12.349 1.00 85.62 182 ARG A N 1
ATOM 1398 C CA . ARG A 1 182 ? 15.376 19.655 11.672 1.00 85.62 182 ARG A CA 1
ATOM 1399 C C . ARG A 1 182 ? 14.983 20.603 10.536 1.00 85.62 182 ARG A C 1
ATOM 1401 O O . ARG A 1 182 ? 15.722 21.548 10.269 1.00 85.62 182 ARG A O 1
ATOM 1408 N N . HIS A 1 183 ? 13.875 20.338 9.845 1.00 81.00 183 HIS A N 1
ATOM 1409 C CA . HIS A 1 183 ? 13.508 21.023 8.597 1.00 81.00 183 HIS A CA 1
ATOM 1410 C C . HIS A 1 183 ? 12.225 21.856 8.691 1.00 81.00 183 HIS A C 1
ATOM 1412 O O . HIS A 1 183 ? 11.849 22.521 7.723 1.00 81.00 183 HIS A O 1
ATOM 1418 N N . LYS A 1 184 ? 11.541 21.828 9.835 1.00 74.88 184 LYS A N 1
ATOM 1419 C CA . LYS A 1 184 ? 10.266 22.509 10.018 1.00 74.88 184 LYS A CA 1
ATOM 1420 C C . LYS A 1 184 ? 10.420 24.032 9.980 1.00 74.88 184 LYS A C 1
ATOM 1422 O O . LYS A 1 184 ? 11.291 24.604 10.629 1.00 74.88 184 LYS A O 1
ATOM 1427 N N . THR A 1 185 ? 9.546 24.695 9.226 1.00 68.19 185 THR A N 1
ATOM 1428 C CA . THR A 1 185 ? 9.394 26.163 9.226 1.00 68.19 185 THR A CA 1
ATOM 1429 C C . THR A 1 185 ? 8.231 26.630 10.111 1.00 68.19 185 THR A C 1
ATOM 1431 O O . THR A 1 185 ? 8.174 27.798 10.484 1.00 68.19 185 THR A O 1
ATOM 1434 N N . SER A 1 186 ? 7.336 25.707 10.469 1.00 61.62 186 SER A N 1
ATOM 1435 C CA . SER A 1 186 ? 6.229 25.815 11.431 1.00 61.62 186 SER A CA 1
ATOM 1436 C C . SER A 1 186 ? 6.150 24.511 12.228 1.00 61.62 186 SER A C 1
ATOM 1438 O O . SER A 1 186 ? 6.766 23.534 11.813 1.00 61.62 186 SER A O 1
ATOM 1440 N N . ASP A 1 187 ? 5.413 24.429 13.336 1.00 60.31 187 ASP A N 1
ATOM 1441 C CA . ASP A 1 187 ? 5.319 23.150 14.050 1.00 60.31 187 ASP A CA 1
ATOM 1442 C C . ASP A 1 187 ? 4.638 22.077 13.169 1.00 60.31 187 ASP A C 1
ATOM 1444 O O . ASP A 1 187 ? 3.817 22.392 12.302 1.00 60.31 187 ASP A O 1
ATOM 1448 N N . LEU A 1 188 ? 4.963 20.794 13.365 1.00 59.28 188 LEU A N 1
ATOM 1449 C CA . LEU A 1 188 ? 4.227 19.697 12.731 1.00 59.28 188 LEU A CA 1
ATOM 1450 C C . LEU A 1 188 ? 2.740 19.805 13.064 1.00 59.28 188 LEU A C 1
ATOM 1452 O O . LEU A 1 188 ? 1.917 19.584 12.175 1.00 59.28 188 LEU A O 1
ATOM 1456 N N . MET A 1 189 ? 2.425 20.222 14.295 1.00 57.69 189 MET A N 1
ATOM 1457 C CA . MET A 1 189 ? 1.062 20.495 14.755 1.00 57.69 189 MET A CA 1
ATOM 1458 C C . MET A 1 189 ? 0.343 21.577 13.931 1.00 57.69 189 MET A C 1
ATOM 1460 O O . MET A 1 189 ? -0.883 21.583 13.872 1.00 57.69 189 MET A O 1
ATOM 1464 N N . ASP A 1 190 ? 1.085 22.455 13.245 1.00 54.41 190 ASP A N 1
ATOM 1465 C CA . ASP A 1 190 ? 0.524 23.486 12.361 1.00 54.41 190 ASP A CA 1
ATOM 1466 C C . ASP A 1 190 ? 0.279 22.970 10.929 1.00 54.41 190 ASP A C 1
ATOM 1468 O O . ASP A 1 190 ? -0.489 23.558 10.164 1.00 54.41 190 ASP A O 1
ATOM 1472 N N . SER A 1 191 ? 0.941 21.875 10.536 1.00 55.62 191 SER A N 1
ATOM 1473 C CA . SER A 1 191 ? 0.818 21.257 9.201 1.00 55.62 191 SER A CA 1
ATOM 1474 C C . SER A 1 191 ? -0.075 20.007 9.185 1.00 55.62 191 SER A C 1
ATOM 1476 O O . SER A 1 191 ? -0.602 19.622 8.134 1.00 55.62 191 SER A O 1
ATOM 1478 N N . GLN A 1 192 ? -0.247 19.382 10.351 1.00 60.62 192 GLN A N 1
ATOM 1479 C CA . GLN A 1 192 ? -1.096 18.230 10.619 1.00 60.62 192 GLN A CA 1
ATOM 1480 C C . GLN A 1 192 ? -1.905 18.500 11.899 1.00 60.62 192 GLN A C 1
ATOM 1482 O O . GLN A 1 192 ? -1.293 18.692 12.945 1.00 60.62 192 GLN A O 1
ATOM 1487 N N . PRO A 1 193 ? -3.251 18.462 11.861 1.00 57.84 193 PRO A N 1
ATOM 1488 C CA . PRO A 1 193 ? -4.100 18.035 10.744 1.00 57.84 193 PRO A CA 1
ATOM 1489 C C . PRO A 1 193 ? -4.024 18.967 9.520 1.00 57.84 193 PRO A C 1
ATOM 1491 O O . PRO A 1 193 ? -3.838 20.172 9.652 1.00 57.84 193 PRO A O 1
ATOM 1494 N N . THR A 1 194 ? -4.161 18.422 8.304 1.00 61.19 194 THR A N 1
ATOM 1495 C CA . THR A 1 194 ? -4.132 19.248 7.081 1.00 61.19 194 THR A CA 1
ATOM 1496 C C . THR A 1 194 ? -5.313 20.225 7.048 1.00 61.19 194 THR A C 1
ATOM 1498 O O . THR A 1 194 ? -6.331 20.003 7.702 1.00 61.19 194 THR A O 1
ATOM 1501 N N . LYS A 1 195 ? -5.252 21.276 6.215 1.00 65.88 195 LYS A N 1
ATOM 1502 C CA . LYS A 1 195 ? -6.388 22.207 6.028 1.00 65.88 195 LYS A CA 1
ATOM 1503 C C . LYS A 1 195 ? -7.700 21.486 5.693 1.00 65.88 195 LYS A C 1
ATOM 1505 O O . LYS A 1 195 ? -8.746 21.869 6.209 1.00 65.88 195 LYS A O 1
ATOM 1510 N N . GLY A 1 196 ? -7.628 20.434 4.872 1.00 61.84 196 GLY A N 1
ATOM 1511 C CA . GLY A 1 196 ? -8.762 19.553 4.597 1.00 61.84 196 GLY A CA 1
ATOM 1512 C C . GLY A 1 196 ? -9.270 18.896 5.878 1.00 61.84 196 GLY A C 1
ATOM 1513 O O . GLY A 1 196 ? -10.444 19.017 6.204 1.00 61.84 196 GLY A O 1
ATOM 1514 N N . ASN A 1 197 ? -8.394 18.282 6.678 1.00 69.19 197 ASN A N 1
ATOM 1515 C CA . ASN A 1 197 ? -8.776 17.645 7.945 1.00 69.19 197 ASN A CA 1
ATOM 1516 C C . ASN A 1 197 ? -9.447 18.608 8.938 1.00 69.19 197 ASN A C 1
ATOM 1518 O O . ASN A 1 197 ? -10.460 18.246 9.538 1.00 69.19 197 ASN A O 1
ATOM 1522 N N . ILE A 1 198 ? -8.924 19.831 9.069 1.00 67.62 198 ILE A N 1
ATOM 1523 C CA . ILE A 1 198 ? -9.504 20.873 9.928 1.00 67.62 198 ILE A CA 1
ATOM 1524 C C . ILE A 1 198 ? -10.896 21.268 9.421 1.00 67.62 198 ILE A C 1
ATOM 1526 O O . ILE A 1 198 ? -11.841 21.342 10.204 1.00 67.62 198 ILE A O 1
ATOM 1530 N N . ALA A 1 199 ? -11.070 21.435 8.104 1.00 61.94 199 ALA A N 1
ATOM 1531 C CA . ALA A 1 199 ? -12.388 21.664 7.504 1.00 61.94 199 ALA A CA 1
ATOM 1532 C C . ALA A 1 199 ? -13.355 20.479 7.715 1.00 61.94 199 ALA A C 1
ATOM 1534 O O . ALA A 1 199 ? -14.567 20.674 7.802 1.00 61.94 199 ALA A O 1
ATOM 1535 N N . GLY A 1 200 ? -12.818 19.261 7.845 1.00 61.47 200 GLY A N 1
ATOM 1536 C CA . GLY A 1 200 ? -13.537 18.043 8.231 1.00 61.47 200 GLY A CA 1
ATOM 1537 C C . GLY A 1 200 ? -13.851 17.928 9.731 1.00 61.47 200 GLY A C 1
ATOM 1538 O O . GLY A 1 200 ? -14.507 16.966 10.142 1.00 61.47 200 GLY A O 1
ATOM 1539 N N . GLY A 1 201 ? -13.411 18.893 10.544 1.00 72.31 201 GLY A N 1
ATOM 1540 C CA . GLY A 1 201 ? -13.731 19.015 11.967 1.00 72.31 201 GLY A CA 1
ATOM 1541 C C . GLY A 1 201 ? -12.709 18.418 12.936 1.00 72.31 201 GLY A C 1
ATOM 1542 O O . GLY A 1 201 ? -13.023 18.327 14.116 1.00 72.31 201 GLY A O 1
ATOM 1543 N N . LEU A 1 202 ? -11.522 18.009 12.472 1.00 75.25 202 LEU A N 1
ATOM 1544 C CA . LEU A 1 202 ? -10.437 17.573 13.361 1.00 75.25 202 LEU A CA 1
ATOM 1545 C C . LEU A 1 202 ? -9.714 18.786 13.956 1.00 75.25 202 LEU A C 1
ATOM 1547 O O . LEU A 1 202 ? -9.328 19.696 13.222 1.00 75.25 202 LEU A O 1
ATOM 1551 N N . THR A 1 203 ? -9.526 18.787 15.275 1.00 77.69 203 THR A N 1
ATOM 1552 C CA . THR A 1 203 ? -9.029 19.952 16.022 1.00 77.69 203 THR A CA 1
ATOM 1553 C C . THR A 1 203 ? -7.555 19.861 16.402 1.00 77.69 203 THR A C 1
ATOM 1555 O O . THR A 1 203 ? -6.879 20.888 16.390 1.00 77.69 203 THR A O 1
ATOM 1558 N N . THR A 1 204 ? -7.036 18.663 16.691 1.00 81.38 204 THR A N 1
ATOM 1559 C CA . THR A 1 204 ? -5.621 18.457 17.053 1.00 81.38 204 THR A CA 1
ATOM 1560 C C . THR A 1 204 ? -5.013 17.232 16.368 1.00 81.38 204 THR A C 1
ATOM 1562 O O . THR A 1 204 ? -5.724 16.370 15.836 1.00 81.38 204 THR A O 1
ATOM 1565 N N . ILE A 1 205 ? -3.678 17.140 16.364 1.00 79.50 205 ILE A N 1
ATOM 1566 C CA . ILE A 1 205 ? -2.974 15.973 15.816 1.00 79.50 205 ILE A CA 1
ATOM 1567 C C . ILE A 1 205 ? -3.210 14.727 16.679 1.00 79.50 205 ILE A C 1
ATOM 1569 O O . ILE A 1 205 ? -3.354 13.640 16.131 1.00 79.50 205 ILE A O 1
ATOM 1573 N N . GLU A 1 206 ? -3.361 14.885 17.998 1.00 84.25 206 GLU A N 1
ATOM 1574 C CA . GLU A 1 206 ? -3.683 13.806 18.935 1.00 84.25 206 GLU A CA 1
ATOM 1575 C C . GLU A 1 206 ? -5.058 13.211 18.628 1.00 84.25 206 GLU A C 1
ATOM 1577 O O . GLU A 1 206 ? -5.205 11.994 18.561 1.00 84.25 206 GLU A O 1
ATOM 1582 N N . GLU A 1 207 ? -6.072 14.054 18.393 1.00 84.00 207 GLU A N 1
ATOM 1583 C CA . GLU A 1 207 ? -7.413 13.596 18.007 1.00 84.00 207 GLU A CA 1
ATOM 1584 C C . GLU A 1 207 ? -7.352 12.766 16.717 1.00 84.00 207 GLU A C 1
ATOM 1586 O O . GLU A 1 207 ? -7.932 11.677 16.621 1.00 84.00 207 GLU A O 1
ATOM 1591 N N . LYS A 1 208 ? -6.579 13.247 15.739 1.00 86.12 208 LYS A N 1
ATOM 1592 C CA . LYS A 1 208 ? -6.334 12.535 14.484 1.00 86.12 208 LYS A CA 1
ATOM 1593 C C . LYS A 1 208 ? -5.598 11.211 14.719 1.00 86.12 208 LYS A C 1
ATOM 1595 O O . LYS A 1 208 ? -6.004 10.198 14.147 1.00 86.12 208 LYS A O 1
ATOM 1600 N N . ALA A 1 209 ? -4.581 11.190 15.578 1.00 88.19 209 ALA A N 1
ATOM 1601 C CA . ALA A 1 209 ? -3.815 9.994 15.912 1.00 88.19 209 ALA A CA 1
ATOM 1602 C C . ALA A 1 209 ? -4.678 8.934 16.606 1.00 88.19 209 ALA A C 1
ATOM 1604 O O . ALA A 1 209 ? -4.662 7.768 16.212 1.00 88.19 209 ALA A O 1
ATOM 1605 N N . LEU A 1 210 ? -5.513 9.330 17.569 1.00 91.12 210 LEU A N 1
ATOM 1606 C CA . LEU A 1 210 ? -6.444 8.425 18.249 1.00 91.12 210 LEU A CA 1
ATOM 1607 C C . LEU A 1 210 ? -7.434 7.782 17.274 1.00 91.12 210 LEU A C 1
ATOM 1609 O O . LEU A 1 210 ? -7.719 6.586 17.380 1.00 91.12 210 LEU A O 1
ATOM 1613 N N . GLY A 1 211 ? -7.919 8.557 16.299 1.00 92.00 211 GLY A N 1
ATOM 1614 C CA . GLY A 1 211 ? -8.743 8.050 15.208 1.00 92.00 211 GLY A CA 1
ATOM 1615 C C . GLY A 1 211 ? -7.971 7.135 14.255 1.00 92.00 211 GLY A C 1
ATOM 1616 O O . GLY A 1 211 ? -8.502 6.112 13.827 1.00 92.00 211 GLY A O 1
ATOM 1617 N N . ASN A 1 212 ? -6.726 7.474 13.914 1.00 91.94 212 ASN A N 1
ATOM 1618 C CA . ASN A 1 212 ? -5.845 6.675 13.059 1.00 91.94 212 ASN A CA 1
ATOM 1619 C C . ASN A 1 212 ? -5.583 5.286 13.671 1.00 91.94 212 ASN A C 1
ATOM 1621 O O . ASN A 1 212 ? -5.786 4.271 13.004 1.00 91.94 212 ASN A O 1
ATOM 1625 N N . ILE A 1 213 ? -5.237 5.232 14.958 1.00 95.62 213 ILE A N 1
ATOM 1626 C CA . ILE A 1 213 ? -4.913 3.995 15.686 1.00 95.62 213 ILE A CA 1
ATOM 1627 C C . ILE A 1 213 ? -6.087 3.005 15.699 1.00 95.62 213 ILE A C 1
ATOM 1629 O O . ILE A 1 213 ? -5.872 1.800 15.791 1.00 95.62 213 ILE A O 1
ATOM 1633 N N . GLN A 1 214 ? -7.332 3.453 15.511 1.00 96.44 214 GLN A N 1
ATOM 1634 C CA . GLN A 1 214 ? -8.467 2.530 15.387 1.00 96.44 214 GLN A CA 1
ATOM 1635 C C . GLN A 1 214 ? -8.325 1.549 14.208 1.00 96.44 214 GLN A C 1
ATOM 1637 O O . GLN A 1 214 ? -8.920 0.475 14.255 1.00 96.44 214 GLN A O 1
ATOM 1642 N N . LYS A 1 215 ? -7.520 1.867 13.178 1.00 96.25 215 LYS A N 1
ATOM 1643 C CA . LYS A 1 215 ? -7.283 0.982 12.021 1.00 96.25 215 LYS A CA 1
ATOM 1644 C C . LYS A 1 215 ? -6.608 -0.334 12.390 1.00 96.25 215 LYS A C 1
ATOM 1646 O O . LYS A 1 215 ? -6.792 -1.318 11.687 1.00 96.25 215 LYS A O 1
ATOM 1651 N N . ILE A 1 216 ? -5.844 -0.366 13.481 1.00 96.00 216 ILE A N 1
ATOM 1652 C CA . ILE A 1 216 ? -5.151 -1.583 13.915 1.00 96.00 216 ILE A CA 1
ATOM 1653 C C . ILE A 1 216 ? -6.023 -2.478 14.803 1.00 96.00 216 ILE A C 1
ATOM 1655 O O . ILE A 1 216 ? -5.511 -3.385 15.450 1.00 96.00 216 ILE A O 1
ATOM 1659 N N . GLY A 1 217 ? -7.333 -2.225 14.864 1.00 95.50 217 GLY A N 1
ATOM 1660 C CA . GLY A 1 217 ? -8.280 -3.065 15.593 1.00 95.50 217 GLY A CA 1
ATOM 1661 C C . GLY A 1 217 ? -8.112 -2.983 17.104 1.00 95.50 217 GLY A C 1
ATOM 1662 O O . GLY A 1 217 ? -7.506 -2.042 17.624 1.00 95.50 217 GLY A O 1
ATOM 1663 N N . LYS A 1 218 ? -8.664 -3.956 17.822 1.00 94.69 218 LYS A N 1
ATOM 1664 C CA . LYS A 1 218 ? -8.625 -4.055 19.286 1.00 94.69 218 LYS A CA 1
ATOM 1665 C C . LYS A 1 218 ? -7.819 -5.251 19.777 1.00 94.69 218 LYS A C 1
ATOM 1667 O O . LYS A 1 218 ? -7.304 -5.186 20.890 1.00 94.69 218 LYS A O 1
ATOM 1672 N N . THR A 1 219 ? -7.724 -6.320 18.987 1.00 95.06 219 THR A N 1
ATOM 1673 C CA . THR A 1 219 ? -7.090 -7.583 19.392 1.00 95.06 219 THR A CA 1
ATOM 1674 C C . THR A 1 219 ? -5.745 -7.808 18.713 1.00 95.06 219 THR A C 1
ATOM 1676 O O . THR A 1 219 ? -4.894 -8.486 19.290 1.00 95.06 219 THR A O 1
ATOM 1679 N N . CYS A 1 220 ? -5.500 -7.200 17.545 1.00 96.69 220 CYS A N 1
ATOM 1680 C CA . CYS A 1 220 ? -4.201 -7.301 16.878 1.00 96.69 220 CYS A CA 1
ATOM 1681 C C . CYS A 1 220 ? -3.057 -6.798 17.777 1.00 96.69 220 CYS A C 1
ATOM 1683 O O . CYS A 1 220 ? -3.156 -5.742 18.409 1.00 96.69 220 CYS A O 1
ATOM 1685 N N . MET A 1 221 ? -1.933 -7.505 17.773 1.00 98.00 221 MET A N 1
ATOM 1686 C CA . MET A 1 221 ? -0.675 -7.022 18.346 1.00 98.00 221 MET A CA 1
ATOM 1687 C C . MET A 1 221 ? 0.277 -6.707 17.201 1.00 98.00 221 MET A C 1
ATOM 1689 O O . MET A 1 221 ? 0.276 -7.417 16.204 1.00 98.00 221 MET A O 1
ATOM 1693 N N . VAL A 1 222 ? 1.089 -5.659 17.329 1.00 98.50 222 VAL A N 1
ATOM 1694 C CA . VAL A 1 222 ? 2.115 -5.350 16.326 1.00 98.50 222 VAL A CA 1
ATOM 1695 C C . VAL A 1 222 ? 3.213 -6.403 16.448 1.00 98.50 222 VAL A C 1
ATOM 1697 O O . VAL A 1 222 ? 3.946 -6.427 17.437 1.00 98.50 222 VAL A O 1
ATOM 1700 N N . ASP A 1 223 ? 3.289 -7.300 15.471 1.00 98.50 223 ASP A N 1
ATOM 1701 C CA . ASP A 1 223 ? 4.196 -8.451 15.446 1.00 98.50 223 ASP A CA 1
ATOM 1702 C C . ASP A 1 223 ? 5.574 -8.097 14.883 1.00 98.50 223 ASP A C 1
ATOM 1704 O O . ASP A 1 223 ? 6.552 -8.792 15.153 1.00 98.50 223 ASP A O 1
ATOM 1708 N N . GLY A 1 224 ? 5.679 -6.990 14.147 1.00 98.44 224 GLY A N 1
ATOM 1709 C CA . GLY A 1 224 ? 6.958 -6.524 13.642 1.00 98.44 224 GLY A CA 1
ATOM 1710 C C . GLY A 1 224 ? 6.918 -5.134 13.024 1.00 98.44 224 GLY A C 1
ATOM 1711 O O . GLY A 1 224 ? 5.868 -4.510 12.865 1.00 98.44 224 GLY A O 1
ATOM 1712 N N . VAL A 1 225 ? 8.109 -4.643 12.690 1.00 98.50 225 VAL A N 1
ATOM 1713 C CA . VAL A 1 225 ? 8.332 -3.303 12.138 1.00 98.50 225 VAL A CA 1
ATOM 1714 C C . VAL A 1 225 ? 9.164 -3.418 10.869 1.00 98.50 225 VAL A C 1
ATOM 1716 O O . VAL A 1 225 ? 10.179 -4.118 10.861 1.00 98.50 225 VAL A O 1
ATOM 1719 N N . LEU A 1 226 ? 8.742 -2.705 9.835 1.00 98.25 226 LEU A N 1
ATOM 1720 C CA . LEU A 1 226 ? 9.314 -2.655 8.498 1.00 98.25 226 LEU A CA 1
ATOM 1721 C C . LEU A 1 226 ? 9.821 -1.242 8.213 1.00 98.25 226 LEU A C 1
ATOM 1723 O O . LEU A 1 226 ? 9.166 -0.254 8.553 1.00 98.25 226 LEU A O 1
ATOM 1727 N N . ASP A 1 227 ? 10.973 -1.144 7.564 1.00 96.94 227 ASP A N 1
ATOM 1728 C CA . ASP A 1 227 ? 11.352 0.074 6.856 1.00 96.94 227 ASP A CA 1
ATOM 1729 C C . ASP A 1 227 ? 10.636 0.144 5.489 1.00 96.94 227 ASP A C 1
ATOM 1731 O O . ASP A 1 227 ? 9.900 -0.760 5.076 1.00 96.94 227 ASP A O 1
ATOM 1735 N N . LYS A 1 228 ? 10.842 1.241 4.765 1.00 96.56 228 LYS A N 1
ATOM 1736 C CA . LYS A 1 228 ? 10.206 1.516 3.474 1.00 96.56 228 LYS A CA 1
ATOM 1737 C C . LYS A 1 228 ? 10.513 0.420 2.453 1.00 96.56 228 LYS A C 1
ATOM 1739 O O . LYS A 1 228 ? 11.677 0.095 2.208 1.00 96.56 228 LYS A O 1
ATOM 1744 N N . ALA A 1 229 ? 9.456 -0.098 1.823 1.00 96.62 229 ALA A N 1
ATOM 1745 C CA . ALA A 1 229 ? 9.514 -1.166 0.820 1.00 96.62 229 ALA A CA 1
ATOM 1746 C C . ALA A 1 229 ? 10.188 -2.464 1.325 1.00 96.62 229 ALA A C 1
ATOM 1748 O O . ALA A 1 229 ? 10.717 -3.245 0.532 1.00 96.62 229 ALA A O 1
ATOM 1749 N N . GLU A 1 230 ? 10.199 -2.701 2.642 1.00 97.62 230 GLU A N 1
ATOM 1750 C CA . GLU A 1 230 ? 10.639 -3.967 3.232 1.00 97.62 230 GLU A CA 1
ATOM 1751 C C . GLU A 1 230 ? 9.496 -4.993 3.205 1.00 97.62 230 GLU A C 1
ATOM 1753 O O . GLU A 1 230 ? 8.329 -4.655 3.424 1.00 97.62 230 GLU A O 1
ATOM 1758 N N . VAL A 1 231 ? 9.824 -6.251 2.906 1.00 97.44 231 VAL A N 1
ATOM 1759 C CA . VAL A 1 231 ? 8.861 -7.360 2.857 1.00 97.44 231 VAL A CA 1
ATOM 1760 C C . VAL A 1 231 ? 8.754 -7.986 4.255 1.00 97.44 231 VAL A C 1
ATOM 1762 O O . VAL A 1 231 ? 9.790 -8.284 4.852 1.00 97.44 231 VAL A O 1
ATOM 1765 N N . PRO A 1 232 ? 7.541 -8.212 4.792 1.00 97.25 232 PRO A N 1
ATOM 1766 C CA . PRO A 1 232 ? 7.360 -8.887 6.076 1.00 97.25 232 PRO A CA 1
ATOM 1767 C C . PRO A 1 232 ? 7.899 -10.321 6.052 1.00 97.25 232 PRO A C 1
ATOM 1769 O O . PRO A 1 232 ? 7.777 -11.033 5.056 1.00 97.25 232 PRO A O 1
ATOM 1772 N N . SER A 1 233 ? 8.463 -10.772 7.175 1.00 96.25 233 SER A N 1
ATOM 1773 C CA . SER A 1 233 ? 9.040 -12.119 7.295 1.00 96.25 233 SER A CA 1
ATOM 1774 C C . SER A 1 233 ? 8.021 -13.205 7.659 1.00 96.25 233 SER A C 1
ATOM 1776 O O . SER A 1 233 ? 8.372 -14.384 7.700 1.00 96.25 233 SER A O 1
ATOM 1778 N N . GLY A 1 234 ? 6.764 -12.837 7.919 1.00 96.31 234 GLY A N 1
ATOM 1779 C CA . GLY A 1 234 ? 5.714 -13.770 8.318 1.00 96.31 234 GLY A CA 1
ATOM 1780 C C . GLY A 1 234 ? 4.337 -13.116 8.486 1.00 96.31 234 GLY A C 1
ATOM 1781 O O . GLY A 1 234 ? 4.192 -11.912 8.255 1.00 96.31 234 GLY A O 1
ATOM 1782 N N . PRO A 1 235 ? 3.324 -13.909 8.880 1.00 97.81 235 PRO A N 1
ATOM 1783 C CA . PRO A 1 235 ? 1.974 -13.417 9.143 1.00 97.81 235 PRO A CA 1
ATOM 1784 C C . PRO A 1 235 ? 1.926 -12.526 10.389 1.00 97.81 235 PRO A C 1
ATOM 1786 O O . PRO A 1 235 ? 2.831 -12.568 11.223 1.00 97.81 235 PRO A O 1
ATOM 1789 N N . GLY A 1 236 ? 0.850 -11.752 10.531 1.00 98.00 236 GLY A N 1
ATOM 1790 C CA . GLY A 1 236 ? 0.649 -10.841 11.658 1.00 98.00 236 GLY A CA 1
ATOM 1791 C C . GLY A 1 236 ? 0.506 -9.385 11.227 1.00 98.00 236 GLY A C 1
ATOM 1792 O O . GLY A 1 236 ? 0.420 -9.082 10.037 1.00 98.00 236 GLY A O 1
ATOM 1793 N N . LEU A 1 237 ? 0.458 -8.482 12.204 1.00 98.75 237 LEU A N 1
ATOM 1794 C CA . LEU A 1 237 ? 0.275 -7.052 11.983 1.00 98.75 237 LEU A CA 1
ATOM 1795 C C . LEU A 1 237 ? 1.629 -6.353 12.034 1.00 98.75 237 LEU A C 1
ATOM 1797 O O . LEU A 1 237 ? 2.301 -6.334 13.063 1.00 98.75 237 LEU A O 1
ATOM 1801 N N . TRP A 1 238 ? 1.992 -5.722 10.929 1.00 98.75 238 TRP A N 1
ATOM 1802 C CA . TRP A 1 238 ? 3.246 -5.010 10.762 1.00 98.75 238 TRP A CA 1
ATOM 1803 C C . TRP A 1 238 ? 3.022 -3.500 10.793 1.00 98.75 238 TRP A C 1
ATOM 1805 O O . TRP A 1 238 ? 2.044 -2.989 10.246 1.00 98.75 238 TRP A O 1
ATOM 1815 N N . PHE A 1 239 ? 3.954 -2.774 11.401 1.00 98.56 239 PHE A N 1
ATOM 1816 C CA . PHE A 1 239 ? 4.090 -1.336 11.192 1.00 98.56 239 PHE A CA 1
ATOM 1817 C C . PHE A 1 239 ? 5.136 -1.089 10.104 1.00 98.56 239 PHE A C 1
ATOM 1819 O O . PHE A 1 239 ? 6.247 -1.598 10.213 1.00 98.56 239 PHE A O 1
ATOM 1826 N N . MET A 1 240 ? 4.811 -0.308 9.077 1.00 98.25 240 MET A N 1
ATOM 1827 C CA . MET A 1 240 ? 5.774 0.148 8.074 1.00 98.25 240 MET A CA 1
ATOM 1828 C C . MET A 1 240 ? 6.030 1.640 8.238 1.00 98.25 240 MET A C 1
ATOM 1830 O O . MET A 1 240 ? 5.091 2.435 8.191 1.00 98.25 240 MET A O 1
ATOM 1834 N N . ASP A 1 241 ? 7.301 2.022 8.374 1.00 96.12 241 ASP A N 1
ATOM 1835 C CA . ASP A 1 241 ? 7.663 3.435 8.398 1.00 96.12 241 ASP A CA 1
ATOM 1836 C C . ASP A 1 241 ? 7.344 4.091 7.049 1.00 96.12 241 ASP A C 1
ATOM 1838 O O . ASP A 1 241 ? 7.934 3.753 6.021 1.00 96.12 241 ASP A O 1
ATOM 1842 N N . SER A 1 242 ? 6.426 5.053 7.046 1.00 94.00 242 SER A N 1
ATOM 1843 C CA . SER A 1 242 ? 5.963 5.710 5.826 1.00 94.00 242 SER A CA 1
ATOM 1844 C C . SER A 1 242 ? 5.618 7.170 6.077 1.00 94.00 242 SER A C 1
ATOM 1846 O O . SER A 1 242 ? 5.245 7.565 7.183 1.00 94.00 242 SER A O 1
ATOM 1848 N N . SER A 1 243 ? 5.661 7.968 5.011 1.00 88.56 243 SER A N 1
ATOM 1849 C CA . SER A 1 243 ? 5.037 9.286 5.034 1.00 88.56 243 SER A CA 1
ATOM 1850 C C . SER A 1 243 ? 3.512 9.158 5.119 1.00 88.56 243 SER A C 1
ATOM 1852 O O . SER A 1 243 ? 2.925 8.096 4.879 1.00 88.56 243 SER A O 1
ATOM 1854 N N . SER A 1 244 ? 2.860 10.272 5.437 1.00 86.94 244 SER A N 1
ATOM 1855 C CA . SER A 1 244 ? 1.396 10.388 5.464 1.00 86.94 244 SER A CA 1
ATOM 1856 C C . SER A 1 244 ? 0.818 10.713 4.083 1.00 86.94 244 SER A C 1
ATOM 1858 O O . SER A 1 244 ? -0.398 10.841 3.921 1.00 86.94 244 SER A O 1
ATOM 1860 N N . ALA A 1 245 ? 1.670 10.832 3.059 1.00 90.69 245 ALA A N 1
ATOM 1861 C CA . ALA A 1 245 ? 1.234 10.990 1.683 1.00 90.69 245 ALA A CA 1
ATOM 1862 C C . ALA A 1 245 ? 0.650 9.663 1.176 1.00 90.69 245 ALA A C 1
ATOM 1864 O O . ALA A 1 245 ? 1.324 8.635 1.130 1.00 90.69 245 ALA A O 1
ATOM 1865 N N . ALA A 1 246 ? -0.623 9.689 0.777 1.00 93.25 246 ALA A N 1
ATOM 1866 C CA . ALA A 1 246 ? -1.355 8.497 0.347 1.00 93.25 246 ALA A CA 1
ATOM 1867 C C . ALA A 1 246 ? -0.657 7.738 -0.788 1.00 93.25 246 ALA A C 1
ATOM 1869 O O . ALA A 1 246 ? -0.454 6.533 -0.675 1.00 93.25 246 ALA A O 1
ATOM 1870 N N . ALA A 1 247 ? -0.246 8.440 -1.846 1.00 95.00 247 ALA A N 1
ATOM 1871 C CA . ALA A 1 247 ? 0.369 7.801 -3.005 1.00 95.00 247 ALA A CA 1
ATOM 1872 C C . ALA A 1 247 ? 1.693 7.094 -2.665 1.00 95.00 247 ALA A C 1
ATOM 1874 O O . ALA A 1 247 ? 1.954 6.012 -3.191 1.00 95.00 247 ALA A O 1
ATOM 1875 N N . GLU A 1 248 ? 2.502 7.660 -1.763 1.00 95.38 248 GLU A N 1
ATOM 1876 C CA . GLU A 1 248 ? 3.751 7.033 -1.318 1.00 95.38 248 GLU A CA 1
ATOM 1877 C C . GLU A 1 248 ? 3.479 5.754 -0.527 1.00 95.38 248 GLU A C 1
ATOM 1879 O O . GLU A 1 248 ? 3.997 4.699 -0.880 1.00 95.38 248 GLU A O 1
ATOM 1884 N N . MET A 1 249 ? 2.619 5.809 0.497 1.00 96.12 249 MET A N 1
ATOM 1885 C CA . MET A 1 249 ? 2.336 4.639 1.336 1.00 96.12 249 MET A CA 1
ATOM 1886 C C . MET A 1 249 ? 1.733 3.479 0.532 1.00 96.12 249 MET A C 1
ATOM 1888 O O . MET A 1 249 ? 2.149 2.331 0.690 1.00 96.12 249 MET A O 1
ATOM 1892 N N . VAL A 1 250 ? 0.791 3.762 -0.377 1.00 97.75 250 VAL A N 1
ATOM 1893 C CA . VAL A 1 250 ? 0.201 2.716 -1.229 1.00 97.75 250 VAL A CA 1
ATOM 1894 C C . VAL A 1 250 ? 1.257 2.133 -2.176 1.00 97.75 250 VAL A C 1
ATOM 1896 O O . VAL A 1 250 ? 1.282 0.922 -2.386 1.00 97.75 250 VAL A O 1
ATOM 1899 N N . THR A 1 251 ? 2.176 2.960 -2.690 1.00 97.75 251 THR A N 1
ATOM 1900 C CA . THR A 1 251 ? 3.300 2.496 -3.520 1.00 97.75 251 THR A CA 1
ATOM 1901 C C . THR A 1 251 ? 4.257 1.598 -2.731 1.00 97.75 251 THR A C 1
ATOM 1903 O O . THR A 1 251 ? 4.636 0.540 -3.228 1.00 97.75 251 THR A O 1
ATOM 1906 N N . LEU A 1 252 ? 4.597 1.956 -1.488 1.00 98.25 252 LEU A N 1
ATOM 1907 C CA . LEU A 1 252 ? 5.438 1.128 -0.617 1.00 98.25 252 LEU A CA 1
ATOM 1908 C C . LEU A 1 252 ? 4.764 -0.206 -0.272 1.00 98.25 252 LEU A C 1
ATOM 1910 O O . LEU A 1 252 ? 5.399 -1.251 -0.379 1.00 98.25 252 LEU A O 1
ATOM 1914 N N . CYS A 1 253 ? 3.469 -0.200 0.060 1.00 98.44 253 CYS A N 1
ATOM 1915 C CA . CYS A 1 253 ? 2.709 -1.431 0.298 1.00 98.44 253 CYS A CA 1
ATOM 1916 C C . CYS A 1 253 ? 2.678 -2.325 -0.948 1.00 98.44 253 CYS A C 1
ATOM 1918 O O . CYS A 1 253 ? 2.869 -3.539 -0.858 1.00 98.44 253 CYS A O 1
ATOM 1920 N N . ALA A 1 254 ? 2.483 -1.734 -2.127 1.00 98.12 254 ALA A N 1
ATOM 1921 C CA . ALA A 1 254 ? 2.546 -2.477 -3.375 1.00 98.12 254 ALA A CA 1
ATOM 1922 C C . ALA A 1 254 ? 3.949 -3.079 -3.578 1.00 98.12 254 ALA A C 1
ATOM 1924 O O . ALA A 1 254 ? 4.073 -4.266 -3.876 1.00 98.12 254 ALA A O 1
ATOM 1925 N N . ALA A 1 255 ? 5.010 -2.312 -3.327 1.00 98.25 255 ALA A N 1
ATOM 1926 C CA . ALA A 1 255 ? 6.379 -2.804 -3.433 1.00 98.25 255 ALA A CA 1
ATOM 1927 C C . ALA A 1 255 ? 6.709 -3.928 -2.431 1.00 98.25 255 ALA A C 1
ATOM 1929 O O . ALA A 1 255 ? 7.431 -4.860 -2.770 1.00 98.25 255 ALA A O 1
ATOM 1930 N N . SER A 1 256 ? 6.133 -3.894 -1.230 1.00 98.25 256 SER A N 1
ATOM 1931 C CA . SER A 1 256 ? 6.314 -4.932 -0.206 1.00 98.25 256 SER A CA 1
ATOM 1932 C C . SER A 1 256 ? 5.478 -6.199 -0.433 1.00 98.25 256 SER A C 1
ATOM 1934 O O . SER A 1 256 ? 5.576 -7.137 0.356 1.00 98.25 256 SER A O 1
ATOM 1936 N N . GLY A 1 257 ? 4.664 -6.249 -1.495 1.00 97.69 257 GLY A N 1
ATOM 1937 C CA . GLY A 1 257 ? 3.924 -7.449 -1.899 1.00 97.69 257 GLY A CA 1
ATOM 1938 C C . GLY A 1 257 ? 2.488 -7.553 -1.380 1.00 97.69 257 GLY A C 1
ATOM 1939 O O . GLY A 1 257 ? 1.861 -8.593 -1.572 1.00 97.69 257 GLY A O 1
ATOM 1940 N N . TYR A 1 258 ? 1.936 -6.500 -0.765 1.00 98.44 258 TYR A N 1
ATOM 1941 C CA . TYR A 1 258 ? 0.528 -6.496 -0.350 1.00 98.44 258 TYR A CA 1
ATOM 1942 C C . TYR A 1 258 ? -0.398 -6.576 -1.570 1.00 98.44 258 TYR A C 1
ATOM 1944 O O . TYR A 1 258 ? -0.106 -6.001 -2.621 1.00 98.44 258 TYR A O 1
ATOM 1952 N N . ALA A 1 259 ? -1.510 -7.301 -1.436 1.00 97.44 259 ALA A N 1
ATOM 1953 C CA . ALA A 1 259 ? -2.397 -7.638 -2.549 1.00 97.44 259 ALA A CA 1
ATOM 1954 C C . ALA A 1 259 ? -3.653 -6.758 -2.610 1.00 97.44 259 ALA A C 1
ATOM 1956 O O . ALA A 1 259 ? -4.185 -6.538 -3.698 1.00 97.44 259 ALA A O 1
ATOM 1957 N N . VAL A 1 260 ? -4.117 -6.237 -1.468 1.00 98.19 260 VAL A N 1
ATOM 1958 C CA . VAL A 1 260 ? -5.266 -5.318 -1.367 1.00 98.19 260 VAL A CA 1
ATOM 1959 C C . VAL A 1 260 ? -4.961 -4.189 -0.379 1.00 98.19 260 VAL A C 1
ATOM 1961 O O . VAL A 1 260 ? -4.237 -4.381 0.603 1.00 98.19 260 VAL A O 1
ATOM 1964 N N . HIS A 1 261 ? -5.517 -3.003 -0.634 1.00 98.69 261 HIS A N 1
ATOM 1965 C CA . HIS A 1 261 ? -5.375 -1.835 0.227 1.00 98.69 261 HIS A CA 1
ATOM 1966 C C . HIS A 1 261 ? -6.729 -1.297 0.707 1.00 98.69 261 HIS A C 1
ATOM 1968 O O . HIS A 1 261 ? -7.601 -0.972 -0.101 1.00 98.69 261 HIS A O 1
ATOM 1974 N N . PHE A 1 262 ? -6.896 -1.159 2.021 1.00 98.75 262 PHE A N 1
ATOM 1975 C CA . PHE A 1 262 ? -8.040 -0.504 2.651 1.00 98.75 262 PHE A CA 1
ATOM 1976 C C . PHE A 1 262 ? -7.754 0.973 2.881 1.00 98.75 262 PHE A C 1
ATOM 1978 O O . PHE A 1 262 ? -6.834 1.335 3.617 1.00 98.75 262 PHE A O 1
ATOM 1985 N N . PHE A 1 263 ? -8.593 1.819 2.292 1.00 98.31 263 PHE A N 1
ATOM 1986 C CA . PHE A 1 263 ? -8.416 3.262 2.279 1.00 98.31 263 PHE A CA 1
ATOM 1987 C C . PHE A 1 263 ? -9.622 3.975 2.907 1.00 98.31 263 PHE A C 1
ATOM 1989 O O . PHE A 1 263 ? -10.520 4.439 2.192 1.00 98.31 263 PHE A O 1
ATOM 1996 N N . PRO A 1 264 ? -9.709 4.039 4.248 1.00 97.56 264 PRO A N 1
ATOM 1997 C CA . PRO A 1 264 ? -10.750 4.808 4.914 1.00 97.56 264 PRO A CA 1
ATOM 1998 C C . PRO A 1 264 ? -10.568 6.305 4.641 1.00 97.56 264 PRO A C 1
ATOM 2000 O O . PRO A 1 264 ? -9.474 6.852 4.779 1.00 97.56 264 PRO A O 1
ATOM 2003 N N . THR A 1 265 ? -11.638 6.994 4.254 1.00 95.44 265 THR A N 1
ATOM 2004 C CA . THR A 1 265 ? -11.607 8.420 3.914 1.00 95.44 265 THR A CA 1
ATOM 2005 C C . THR A 1 265 ? -12.880 9.130 4.367 1.00 95.44 265 THR A C 1
ATOM 2007 O O . THR A 1 265 ? -13.987 8.614 4.221 1.00 95.44 265 THR A O 1
ATOM 2010 N N . GLY A 1 266 ? -12.714 10.329 4.927 1.00 93.12 266 GLY A N 1
ATOM 2011 C CA . GLY A 1 266 ? -13.812 11.191 5.355 1.00 93.12 266 GLY A CA 1
ATOM 2012 C C . GLY A 1 266 ? -14.313 12.087 4.226 1.00 93.12 266 GLY A C 1
ATOM 2013 O O . GLY A 1 266 ? -15.501 12.098 3.925 1.00 93.12 266 GLY A O 1
ATOM 2014 N N . GLN A 1 267 ? -13.397 12.770 3.533 1.00 91.06 267 GLN A N 1
ATOM 2015 C CA . GLN A 1 267 ? -13.709 13.738 2.463 1.00 91.06 267 GLN A CA 1
ATOM 2016 C C . GLN A 1 267 ? -13.490 13.208 1.041 1.00 91.06 267 GLN A C 1
ATOM 2018 O O . GLN A 1 267 ? -13.626 13.952 0.080 1.00 91.06 267 GLN A O 1
ATOM 2023 N N . CYS A 1 268 ? -13.214 11.910 0.906 1.00 90.00 268 CYS A N 1
ATOM 2024 C CA . CYS A 1 268 ? -12.967 11.229 -0.361 1.00 90.00 268 CYS A CA 1
ATOM 2025 C C . CYS A 1 268 ? -11.717 11.716 -1.105 1.00 90.00 268 CYS A C 1
ATOM 2027 O O . CYS A 1 268 ? -11.765 12.311 -2.181 1.00 90.00 268 CYS A O 1
ATOM 2029 N N . ASN A 1 269 ? -10.564 11.324 -0.573 1.00 92.00 269 ASN A N 1
ATOM 2030 C CA . ASN A 1 269 ? -9.326 11.384 -1.335 1.00 92.00 269 ASN A CA 1
ATOM 2031 C C . ASN A 1 269 ? -9.374 10.359 -2.487 1.00 92.00 269 ASN A C 1
ATOM 2033 O O . ASN A 1 269 ? -9.643 9.177 -2.269 1.00 92.00 269 ASN A O 1
ATOM 2037 N N . VAL A 1 270 ? -9.116 10.822 -3.711 1.00 94.25 270 VAL A N 1
ATOM 2038 C CA . VAL A 1 270 ? -9.318 10.045 -4.944 1.00 94.25 270 VAL A CA 1
ATOM 2039 C C . VAL A 1 270 ? -8.182 9.074 -5.283 1.00 94.25 270 VAL A C 1
ATOM 2041 O O . VAL A 1 270 ? -8.374 8.227 -6.153 1.00 94.25 270 VAL A O 1
ATOM 2044 N N . ILE A 1 271 ? -7.059 9.108 -4.555 1.00 95.19 271 ILE A N 1
ATOM 2045 C CA . ILE A 1 271 ? -5.850 8.311 -4.829 1.00 95.19 271 ILE A CA 1
ATOM 2046 C C . ILE A 1 271 ? -6.160 6.827 -5.070 1.00 95.19 271 ILE A C 1
ATOM 2048 O O . ILE A 1 271 ? -6.886 6.177 -4.311 1.00 95.19 271 ILE A O 1
ATOM 2052 N N . GLY A 1 272 ? -5.607 6.299 -6.154 1.00 96.56 272 GLY A N 1
ATOM 2053 C CA . GLY A 1 272 ? -5.545 4.885 -6.487 1.00 96.56 272 GLY A CA 1
ATOM 2054 C C . GLY A 1 272 ? -4.100 4.398 -6.522 1.00 96.56 272 GLY A C 1
ATOM 2055 O O . GLY A 1 272 ? -3.213 4.955 -5.879 1.00 96.56 272 GLY A O 1
ATOM 2056 N N . ASN A 1 273 ? -3.869 3.329 -7.276 1.00 97.12 273 ASN A N 1
ATOM 2057 C CA . ASN A 1 273 ? -2.541 2.803 -7.561 1.00 97.12 273 ASN A CA 1
ATOM 2058 C C . ASN A 1 273 ? -2.616 1.947 -8.836 1.00 97.12 273 ASN A C 1
ATOM 2060 O O . ASN A 1 273 ? -3.643 1.306 -9.073 1.00 97.12 273 ASN A O 1
ATOM 2064 N N . PRO A 1 274 ? -1.568 1.923 -9.678 1.00 95.25 274 PRO A N 1
ATOM 2065 C CA . PRO A 1 274 ? -1.596 1.161 -10.924 1.00 95.25 274 PRO A CA 1
ATOM 2066 C C . PRO A 1 274 ? -1.664 -0.364 -10.743 1.00 95.25 274 PRO A C 1
ATOM 2068 O O . PRO A 1 274 ? -2.087 -1.039 -11.680 1.00 95.25 274 PRO A O 1
ATOM 2071 N N . ILE A 1 275 ? -1.239 -0.907 -9.593 1.00 95.19 275 ILE A N 1
ATOM 2072 C CA . ILE A 1 275 ? -1.124 -2.362 -9.375 1.00 95.19 275 ILE A CA 1
ATOM 2073 C C . ILE A 1 275 ? -1.825 -2.881 -8.114 1.00 95.19 275 ILE A C 1
ATOM 2075 O O . ILE A 1 275 ? -2.222 -4.042 -8.082 1.00 95.19 275 ILE A O 1
ATOM 2079 N N . LEU A 1 276 ? -1.971 -2.060 -7.074 1.00 97.69 276 LEU A N 1
ATOM 2080 C CA . LEU A 1 276 ? -2.572 -2.435 -5.798 1.00 97.69 276 LEU A CA 1
ATOM 2081 C C . LEU A 1 276 ? -4.015 -1.909 -5.733 1.00 97.69 276 LEU A C 1
ATOM 2083 O O . LEU A 1 276 ? -4.203 -0.698 -5.632 1.00 97.69 276 LEU A O 1
ATOM 2087 N N . PRO A 1 277 ? -5.043 -2.777 -5.777 1.00 97.69 277 PRO A N 1
ATOM 2088 C CA . PRO A 1 277 ? -6.433 -2.356 -5.665 1.00 97.69 277 PRO A CA 1
ATOM 2089 C C . PRO A 1 277 ? -6.690 -1.589 -4.366 1.00 97.69 277 PRO A C 1
ATOM 2091 O O . PRO A 1 277 ? -6.476 -2.103 -3.265 1.00 97.69 277 PRO A O 1
ATOM 2094 N N . VAL A 1 278 ? -7.177 -0.356 -4.510 1.00 98.44 278 VAL A N 1
ATOM 2095 C CA . VAL A 1 278 ? -7.512 0.542 -3.399 1.00 98.44 278 VAL A CA 1
ATOM 2096 C C . VAL A 1 278 ? -9.020 0.516 -3.187 1.00 98.44 278 VAL A C 1
ATOM 2098 O O . VAL A 1 278 ? -9.761 1.037 -4.023 1.00 98.44 278 VAL A O 1
ATOM 2101 N N . ILE A 1 279 ? -9.461 -0.097 -2.088 1.00 98.69 279 ILE A N 1
ATOM 2102 C CA . ILE A 1 279 ? -10.865 -0.161 -1.665 1.00 98.69 279 ILE A CA 1
ATOM 2103 C C . ILE A 1 279 ? -11.139 1.036 -0.764 1.00 98.69 279 ILE A C 1
ATOM 2105 O O . ILE A 1 279 ? -10.563 1.144 0.321 1.00 98.69 279 ILE A O 1
ATOM 2109 N N . LYS A 1 280 ? -12.022 1.933 -1.206 1.00 98.31 280 LYS A N 1
ATOM 2110 C CA . LYS A 1 280 ? -12.351 3.154 -0.461 1.00 98.31 280 LYS A CA 1
ATOM 2111 C C . LYS A 1 280 ? -13.546 2.938 0.466 1.00 98.31 280 LYS A C 1
ATOM 2113 O O . LYS A 1 280 ? -14.616 2.520 0.022 1.00 98.31 280 LYS A O 1
ATOM 2118 N N . ILE A 1 281 ? -13.362 3.257 1.747 1.00 98.19 281 ILE A N 1
ATOM 2119 C CA . ILE A 1 281 ? -14.376 3.115 2.801 1.00 98.19 281 ILE A CA 1
ATOM 2120 C C . ILE A 1 281 ? -14.736 4.499 3.334 1.00 98.19 281 ILE A C 1
ATOM 2122 O O . ILE A 1 281 ? -13.840 5.272 3.670 1.00 98.19 281 ILE A O 1
ATOM 2126 N N . CYS A 1 282 ? -16.025 4.816 3.455 1.00 97.75 282 CYS A N 1
ATOM 2127 C CA . CYS A 1 282 ? -16.460 6.119 3.957 1.00 97.75 282 CYS A CA 1
ATOM 2128 C C . CYS A 1 282 ? -17.581 6.002 4.991 1.00 97.75 282 CYS A C 1
ATOM 2130 O O . CYS A 1 282 ? -18.570 5.301 4.783 1.00 97.75 282 CYS A O 1
ATOM 2132 N N . ALA A 1 283 ? -17.422 6.726 6.102 1.00 97.06 283 ALA A N 1
ATOM 2133 C CA . ALA A 1 283 ? -18.428 6.854 7.155 1.00 97.06 283 ALA A CA 1
ATOM 2134 C C . ALA A 1 283 ? -19.161 8.205 7.125 1.00 97.06 283 ALA A C 1
ATOM 2136 O O . ALA A 1 283 ? -20.111 8.390 7.884 1.00 97.06 283 ALA A O 1
ATOM 2137 N N . ASN A 1 284 ? -18.754 9.141 6.261 1.00 96.75 284 ASN A N 1
ATOM 2138 C CA . ASN A 1 284 ? -19.371 10.457 6.159 1.00 96.75 284 ASN A CA 1
ATOM 2139 C C . ASN A 1 284 ? -20.576 10.412 5.200 1.00 96.75 284 ASN A C 1
ATOM 2141 O O . ASN A 1 284 ? -20.384 10.306 3.984 1.00 96.75 284 ASN A O 1
ATOM 2145 N N . PRO A 1 285 ? -21.823 10.578 5.688 1.00 95.75 285 PRO A N 1
ATOM 2146 C CA . PRO A 1 285 ? -22.995 10.511 4.820 1.00 95.75 285 PRO A CA 1
ATOM 2147 C C . PRO A 1 285 ? -23.054 11.630 3.771 1.00 95.75 285 PRO A C 1
ATOM 2149 O O . PRO A 1 285 ? -23.697 11.474 2.733 1.00 95.75 285 PRO A O 1
ATOM 2152 N N . ARG A 1 286 ? -22.417 12.782 4.029 1.00 95.81 286 ARG A N 1
ATOM 2153 C CA . ARG A 1 286 ? -22.314 13.868 3.047 1.00 95.81 286 ARG A CA 1
ATOM 2154 C C . ARG A 1 286 ? -21.407 13.447 1.897 1.00 95.81 286 ARG A C 1
ATOM 2156 O O . ARG A 1 286 ? -21.803 13.619 0.751 1.00 95.81 286 ARG A O 1
ATOM 2163 N N . THR A 1 287 ? -20.238 12.895 2.198 1.00 96.06 287 THR A N 1
ATOM 2164 C CA . THR A 1 287 ? -19.270 12.444 1.191 1.00 96.06 287 THR A CA 1
ATOM 2165 C C . THR A 1 287 ? -19.832 11.303 0.360 1.00 96.06 287 THR A C 1
ATOM 2167 O O . THR A 1 287 ? -19.808 11.388 -0.861 1.00 96.06 287 THR A O 1
ATOM 2170 N N . VAL A 1 288 ? -20.449 10.303 0.998 1.00 97.00 288 VAL A N 1
ATOM 2171 C CA . VAL A 1 288 ? -21.132 9.203 0.295 1.00 97.00 288 VAL A CA 1
ATOM 2172 C C . VAL A 1 288 ? -22.200 9.726 -0.670 1.00 97.00 288 VAL A C 1
ATOM 2174 O O . VAL A 1 288 ? -22.333 9.217 -1.775 1.00 97.00 288 VAL A O 1
ATOM 2177 N N . ARG A 1 289 ? -22.951 10.769 -0.290 1.00 97.00 289 ARG A N 1
ATOM 2178 C CA . ARG A 1 289 ? -23.968 11.371 -1.165 1.00 97.00 289 ARG A CA 1
ATOM 2179 C C . ARG A 1 289 ? -23.374 12.194 -2.311 1.00 97.00 289 ARG A C 1
ATOM 2181 O O . ARG A 1 289 ? -23.985 12.256 -3.371 1.00 97.00 289 ARG A O 1
ATOM 2188 N N . LEU A 1 290 ? -22.263 12.893 -2.074 1.00 97.44 290 LEU A N 1
ATOM 2189 C CA . LEU A 1 290 ? -21.684 13.842 -3.033 1.00 97.44 290 LEU A CA 1
ATOM 2190 C C . LEU A 1 290 ? -20.675 13.207 -3.994 1.00 97.44 290 LEU A C 1
ATOM 2192 O O . LEU A 1 290 ? -20.520 13.724 -5.092 1.00 97.44 290 LEU A O 1
ATOM 2196 N N . MET A 1 291 ? -19.994 12.139 -3.578 1.00 97.06 291 MET A N 1
ATOM 2197 C CA . MET A 1 291 ? -18.950 11.451 -4.348 1.00 97.06 291 MET A CA 1
ATOM 2198 C C . MET A 1 291 ? -19.143 9.917 -4.346 1.00 97.06 291 MET A C 1
ATOM 2200 O O . MET A 1 291 ? -18.186 9.182 -4.075 1.00 97.06 291 MET A O 1
ATOM 2204 N N . PRO A 1 292 ? -20.368 9.395 -4.578 1.00 97.19 292 PRO A N 1
ATOM 2205 C CA . PRO A 1 292 ? -20.656 7.961 -4.480 1.00 97.19 292 PRO A CA 1
ATOM 2206 C C . PRO A 1 292 ? -19.830 7.106 -5.449 1.00 97.19 292 PRO A C 1
ATOM 2208 O O . PRO A 1 292 ? -19.536 5.954 -5.144 1.00 97.19 292 PRO A O 1
ATOM 2211 N N . GLU A 1 293 ? -19.427 7.650 -6.597 1.00 97.00 293 GLU A N 1
ATOM 2212 C CA . GLU A 1 293 ? -18.647 6.955 -7.623 1.00 97.00 293 GLU A CA 1
ATOM 2213 C C . GLU A 1 293 ? -17.241 6.567 -7.161 1.00 97.00 293 GLU A C 1
ATOM 2215 O O . GLU A 1 293 ? -16.640 5.660 -7.732 1.00 97.00 293 GLU A O 1
ATOM 2220 N N . HIS A 1 294 ? -16.726 7.229 -6.123 1.00 97.75 294 HIS A N 1
ATOM 2221 C CA . HIS A 1 294 ? -15.414 6.953 -5.554 1.00 97.75 294 HIS A CA 1
ATOM 2222 C C . HIS A 1 294 ? -15.466 5.997 -4.355 1.00 97.75 294 HIS A C 1
ATOM 2224 O O . HIS A 1 294 ? -14.411 5.555 -3.905 1.00 97.75 294 HIS A O 1
ATOM 2230 N N . ILE A 1 295 ? -16.644 5.678 -3.810 1.00 98.19 295 ILE A N 1
ATOM 2231 C CA . ILE A 1 295 ? -16.770 4.887 -2.580 1.00 98.19 295 ILE A CA 1
ATOM 2232 C C . ILE A 1 295 ? -17.125 3.438 -2.912 1.00 98.19 295 ILE A C 1
ATOM 2234 O O . ILE A 1 295 ? -18.167 3.153 -3.495 1.00 98.19 295 ILE A O 1
ATOM 2238 N N . ASP A 1 296 ? -16.276 2.500 -2.488 1.00 98.56 296 ASP A N 1
ATOM 2239 C CA . ASP A 1 296 ? -16.569 1.071 -2.605 1.00 98.56 296 ASP A CA 1
ATOM 2240 C C . ASP A 1 296 ? -17.445 0.581 -1.447 1.00 98.56 296 ASP A C 1
ATOM 2242 O O . ASP A 1 296 ? -18.360 -0.215 -1.654 1.00 98.56 296 ASP A O 1
ATOM 2246 N N . VAL A 1 297 ? -17.172 1.050 -0.225 1.00 98.50 297 VAL A N 1
ATOM 2247 C CA . VAL A 1 297 ? -17.852 0.591 0.992 1.00 98.50 297 VAL A CA 1
ATOM 2248 C C . VAL A 1 297 ? -18.424 1.779 1.764 1.00 98.50 297 VAL A C 1
ATOM 2250 O O . VAL A 1 297 ? -17.702 2.531 2.422 1.00 98.50 297 VAL A O 1
ATOM 2253 N N . ASP A 1 298 ? -19.745 1.928 1.697 1.00 98.00 298 ASP A N 1
ATOM 2254 C CA . ASP A 1 298 ? -20.503 2.866 2.526 1.00 98.00 298 ASP A CA 1
ATOM 2255 C C . ASP A 1 298 ? -20.777 2.257 3.909 1.00 98.00 298 ASP A C 1
ATOM 2257 O O . ASP A 1 298 ? -21.527 1.283 4.056 1.00 98.00 298 ASP A O 1
ATOM 2261 N N . VAL A 1 299 ? -20.171 2.863 4.930 1.00 97.94 299 VAL A N 1
ATOM 2262 C CA . VAL A 1 299 ? -20.391 2.545 6.349 1.00 97.94 299 VAL A CA 1
ATOM 2263 C C . VAL A 1 299 ? -20.967 3.735 7.118 1.00 97.94 299 VAL A C 1
ATOM 2265 O O . VAL A 1 299 ? -20.924 3.781 8.347 1.00 97.94 299 VAL A O 1
ATOM 2268 N N . SER A 1 300 ? -21.552 4.707 6.416 1.00 97.12 300 SER A N 1
ATOM 2269 C CA . SER A 1 300 ? -22.144 5.904 7.018 1.00 97.12 300 SER A CA 1
ATOM 2270 C C . SER A 1 300 ? -23.307 5.596 7.967 1.00 97.12 300 SER A C 1
ATOM 2272 O O . SER A 1 300 ? -23.540 6.346 8.920 1.00 97.12 300 SER A O 1
ATOM 2274 N N . GLY A 1 301 ? -23.953 4.437 7.799 1.00 96.88 301 GLY A N 1
ATOM 2275 C CA . GLY A 1 301 ? -24.952 3.901 8.724 1.00 96.88 301 GLY A CA 1
ATOM 2276 C C . GLY A 1 301 ? -24.453 3.732 10.167 1.00 96.88 301 GLY A C 1
ATOM 2277 O O . GLY A 1 301 ? -25.269 3.786 11.085 1.00 96.88 301 GLY A O 1
ATOM 2278 N N . ILE A 1 302 ? -23.134 3.617 10.407 1.00 95.88 302 ILE A N 1
ATOM 2279 C CA . ILE A 1 302 ? -22.558 3.595 11.769 1.00 95.88 302 ILE A CA 1
ATOM 2280 C C . ILE A 1 302 ? -22.930 4.879 12.517 1.00 95.88 302 ILE A C 1
ATOM 2282 O O . ILE A 1 302 ? -23.426 4.834 13.642 1.00 95.88 302 ILE A O 1
ATOM 2286 N N . THR A 1 303 ? -22.747 6.038 11.874 1.00 91.00 303 THR A N 1
ATOM 2287 C CA . THR A 1 303 ? -23.019 7.352 12.487 1.00 91.00 303 THR A CA 1
ATOM 2288 C C . THR A 1 303 ? -24.504 7.564 12.789 1.00 91.00 303 THR A C 1
AT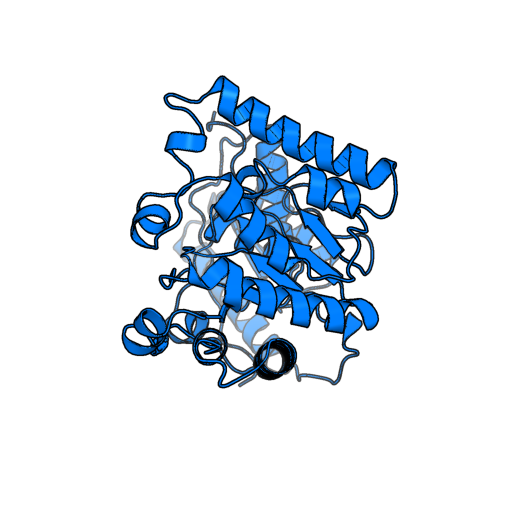OM 2290 O O . THR A 1 303 ? -24.861 8.352 13.663 1.00 91.00 303 THR A O 1
ATOM 2293 N N . ARG A 1 304 ? -25.373 6.815 12.103 1.00 90.94 304 ARG A N 1
ATOM 2294 C CA . ARG A 1 304 ? -26.832 6.829 12.263 1.00 90.94 304 ARG A CA 1
ATOM 2295 C C . ARG A 1 304 ? -27.359 5.696 13.143 1.00 90.94 304 ARG A C 1
ATOM 2297 O O . ARG A 1 304 ? -28.562 5.629 13.370 1.00 90.94 304 ARG A O 1
ATOM 2304 N N . LYS A 1 305 ? -26.475 4.831 13.657 1.00 92.69 305 LYS A N 1
ATOM 2305 C CA . LYS A 1 305 ? -26.816 3.618 14.425 1.00 92.69 305 LYS A CA 1
ATOM 2306 C C . LYS A 1 305 ? -27.698 2.625 13.649 1.00 92.69 305 LYS A C 1
ATOM 2308 O O . LYS A 1 305 ? -28.445 1.862 14.250 1.00 92.69 305 LYS A O 1
ATOM 2313 N N . GLU A 1 306 ? -27.604 2.635 12.322 1.00 96.75 306 GLU A N 1
ATOM 2314 C CA . GLU A 1 306 ? -28.314 1.713 11.423 1.00 96.75 306 GLU A CA 1
ATOM 2315 C C . GLU A 1 306 ? -27.561 0.383 11.268 1.00 96.75 306 GLU A C 1
ATOM 2317 O O . GLU A 1 306 ? -28.174 -0.661 11.063 1.00 96.75 306 GLU A O 1
ATOM 2322 N N . ILE A 1 307 ? -26.229 0.424 11.387 1.00 97.06 307 ILE A N 1
ATOM 2323 C CA . ILE A 1 307 ? -25.353 -0.751 11.428 1.00 97.06 307 ILE A CA 1
ATOM 2324 C C . ILE A 1 307 ? -24.369 -0.628 12.592 1.00 97.06 307 ILE A C 1
ATOM 2326 O O . ILE A 1 307 ? -24.026 0.478 13.016 1.00 97.06 307 ILE A O 1
ATOM 2330 N N . ASN A 1 308 ? -23.898 -1.763 13.099 1.00 96.06 308 ASN A N 1
ATOM 2331 C CA . ASN A 1 308 ? -22.842 -1.814 14.107 1.00 96.06 308 ASN A CA 1
ATOM 2332 C C . ASN A 1 308 ? -21.451 -2.021 13.466 1.00 96.06 308 ASN A C 1
ATOM 2334 O O . ASN A 1 308 ? -21.320 -2.191 12.253 1.00 96.06 308 ASN A O 1
ATOM 2338 N N . MET A 1 309 ? -20.399 -1.987 14.291 1.00 94.00 309 MET A N 1
ATOM 2339 C CA . MET A 1 309 ? -19.017 -2.094 13.808 1.00 94.00 309 MET A CA 1
ATOM 2340 C C . MET A 1 309 ? -18.683 -3.464 13.210 1.00 94.00 309 MET A C 1
ATOM 2342 O O . MET A 1 309 ? -17.894 -3.551 12.274 1.00 94.00 309 MET A O 1
ATOM 2346 N N . ASP A 1 310 ? -19.299 -4.517 13.741 1.00 96.69 310 ASP A N 1
ATOM 2347 C CA . ASP A 1 310 ? -19.097 -5.889 13.288 1.00 96.69 310 ASP A CA 1
ATOM 2348 C C . ASP A 1 310 ? -19.636 -6.078 11.861 1.00 96.69 310 ASP A C 1
ATOM 2350 O O . ASP A 1 310 ? -18.905 -6.500 10.967 1.00 96.69 310 ASP A O 1
ATOM 2354 N N . GLN A 1 311 ? -20.862 -5.601 11.619 1.00 98.12 311 GLN A N 1
ATOM 2355 C CA . GLN A 1 311 ? -21.498 -5.567 10.299 1.00 98.12 311 GLN A CA 1
ATOM 2356 C C . GLN A 1 311 ? -20.723 -4.702 9.297 1.00 98.12 311 GLN A C 1
ATOM 2358 O O . GLN A 1 311 ? -20.664 -5.019 8.110 1.00 98.12 311 GLN A O 1
ATOM 2363 N N . ALA A 1 312 ? -20.144 -3.586 9.748 1.00 97.81 312 ALA A N 1
ATOM 2364 C CA . ALA A 1 312 ? -19.312 -2.745 8.895 1.00 97.81 312 ALA A CA 1
ATOM 2365 C C . ALA A 1 312 ? -18.022 -3.468 8.472 1.00 97.81 312 ALA A C 1
ATOM 2367 O O . ALA A 1 312 ? -17.681 -3.457 7.288 1.00 97.81 312 ALA A O 1
ATOM 2368 N N . GLY A 1 313 ? -17.351 -4.147 9.410 1.00 98.12 313 GLY A N 1
ATOM 2369 C CA . GLY A 1 313 ? -16.191 -4.986 9.110 1.00 98.12 313 GLY A CA 1
ATOM 2370 C C . GLY A 1 313 ? -16.524 -6.125 8.144 1.00 98.12 313 GLY A C 1
ATOM 2371 O O . GLY A 1 313 ? -15.770 -6.351 7.198 1.00 98.12 313 GLY A O 1
ATOM 2372 N N . ASP A 1 314 ? -17.684 -6.772 8.300 1.00 98.56 314 ASP A N 1
ATOM 2373 C CA . ASP A 1 314 ? -18.151 -7.816 7.374 1.00 98.56 314 ASP A CA 1
ATOM 2374 C C . ASP A 1 314 ? -18.358 -7.280 5.956 1.00 98.56 314 ASP A C 1
ATOM 2376 O O . ASP A 1 314 ? -17.888 -7.887 4.995 1.00 98.56 314 ASP A O 1
ATOM 2380 N N . LYS A 1 315 ? -18.985 -6.105 5.808 1.00 98.56 315 LYS A N 1
ATOM 2381 C CA . LYS A 1 315 ? -19.136 -5.446 4.498 1.00 98.56 315 LYS A CA 1
ATOM 2382 C C . LYS A 1 315 ? -17.787 -5.163 3.835 1.00 98.56 315 LYS A C 1
ATOM 2384 O O . LYS A 1 315 ? -17.649 -5.320 2.620 1.00 98.56 315 LYS A O 1
ATOM 2389 N N . LEU A 1 316 ? -16.797 -4.727 4.615 1.00 98.75 316 LEU A N 1
ATOM 2390 C CA . LEU A 1 316 ? -15.451 -4.465 4.109 1.00 98.75 316 LEU A CA 1
ATOM 2391 C C . LEU A 1 316 ? -14.759 -5.759 3.659 1.00 98.75 316 LEU A C 1
ATOM 2393 O O . LEU A 1 316 ? -14.206 -5.803 2.561 1.00 98.75 316 LEU A O 1
ATOM 2397 N N . ILE A 1 317 ? -14.837 -6.824 4.459 1.00 98.62 317 ILE A N 1
ATOM 2398 C CA . ILE A 1 317 ? -14.285 -8.141 4.114 1.00 98.62 317 ILE A CA 1
ATOM 2399 C C . ILE A 1 317 ? -14.981 -8.723 2.874 1.00 98.62 317 ILE A C 1
ATOM 2401 O O . ILE A 1 317 ? -14.312 -9.229 1.974 1.00 98.62 317 ILE A O 1
ATOM 2405 N N . GLU A 1 318 ? -16.304 -8.598 2.760 1.00 98.56 318 GLU A N 1
ATOM 2406 C CA . GLU A 1 318 ? -17.042 -9.016 1.565 1.00 98.56 318 GLU A CA 1
ATOM 2407 C C . GLU A 1 318 ? -16.539 -8.267 0.320 1.00 98.56 318 GLU A C 1
ATOM 2409 O O . GLU A 1 318 ? -16.259 -8.874 -0.719 1.00 98.56 318 GLU A O 1
ATOM 2414 N N . MET A 1 319 ? -16.355 -6.946 0.421 1.00 98.75 319 MET A N 1
ATOM 2415 C CA . MET A 1 319 ? -15.819 -6.150 -0.681 1.00 98.75 319 MET A CA 1
ATOM 2416 C C . MET A 1 319 ? -14.378 -6.533 -1.039 1.00 98.75 319 MET A C 1
ATOM 2418 O O . MET A 1 319 ? -14.024 -6.587 -2.223 1.00 98.75 319 MET A O 1
ATOM 2422 N N . MET A 1 320 ? -13.556 -6.838 -0.034 1.00 98.50 320 MET A N 1
ATOM 2423 C CA . MET A 1 320 ? -12.206 -7.360 -0.220 1.00 98.50 320 MET A CA 1
ATOM 2424 C C . MET A 1 320 ? -12.236 -8.664 -1.018 1.00 98.50 320 MET A C 1
ATOM 2426 O O . MET A 1 320 ? -11.533 -8.769 -2.020 1.00 98.50 320 MET A O 1
ATOM 2430 N N . PHE A 1 321 ? -13.090 -9.623 -0.648 1.00 98.06 321 PHE A N 1
ATOM 2431 C CA . PHE A 1 321 ? -13.221 -10.885 -1.377 1.00 98.06 321 PHE A CA 1
ATOM 2432 C C . PHE A 1 321 ? -13.707 -10.690 -2.807 1.00 98.06 321 PHE A C 1
ATOM 2434 O O . PHE A 1 321 ? -13.173 -11.311 -3.728 1.00 98.06 321 PHE A O 1
ATOM 2441 N N . ARG A 1 322 ? -14.684 -9.809 -3.032 1.00 97.69 322 ARG A N 1
ATOM 2442 C CA . ARG A 1 322 ? -15.142 -9.479 -4.389 1.00 97.69 322 ARG A CA 1
ATOM 2443 C C . ARG A 1 322 ? -14.002 -8.898 -5.228 1.00 97.69 322 ARG A C 1
ATOM 2445 O O . ARG A 1 322 ? -13.840 -9.292 -6.382 1.00 97.69 322 ARG A O 1
ATOM 2452 N N . THR A 1 323 ? -13.203 -8.004 -4.646 1.00 97.19 323 THR A N 1
ATOM 2453 C CA . THR A 1 323 ? -12.042 -7.379 -5.301 1.00 97.19 323 THR A CA 1
ATOM 2454 C C . THR A 1 323 ? -10.943 -8.398 -5.599 1.00 97.19 323 THR A C 1
ATOM 2456 O O . THR A 1 323 ? -10.499 -8.509 -6.740 1.00 97.19 323 THR A O 1
ATOM 2459 N N . ALA A 1 324 ? -10.575 -9.230 -4.621 1.00 95.62 324 ALA A N 1
ATOM 2460 C CA . ALA A 1 324 ? -9.603 -10.310 -4.790 1.00 95.62 324 ALA A CA 1
ATOM 2461 C C . ALA A 1 324 ? -10.034 -11.317 -5.876 1.00 95.62 324 ALA A C 1
ATOM 2463 O O . ALA A 1 324 ? -9.194 -11.850 -6.599 1.00 95.62 324 ALA A O 1
ATOM 2464 N N . ASN A 1 325 ? -11.345 -11.512 -6.063 1.00 93.88 325 ASN A N 1
ATOM 2465 C CA . ASN A 1 325 ? -11.924 -12.339 -7.126 1.00 93.88 325 ASN A CA 1
ATOM 2466 C C . ASN A 1 325 ? -12.120 -11.611 -8.472 1.00 93.88 325 ASN A C 1
ATOM 2468 O O . ASN A 1 325 ? -12.629 -12.199 -9.426 1.00 93.88 325 ASN A O 1
ATOM 2472 N N . GLY A 1 326 ? -11.665 -10.362 -8.599 1.00 92.69 326 GLY A N 1
ATOM 2473 C CA . GLY A 1 326 ? -11.581 -9.642 -9.871 1.00 92.69 326 GLY A CA 1
ATOM 2474 C C . GLY A 1 326 ? -12.623 -8.549 -10.094 1.00 92.69 326 GLY A C 1
ATOM 2475 O O . GLY A 1 326 ? -12.668 -7.999 -11.196 1.00 92.69 326 GLY A O 1
ATOM 2476 N N . ARG A 1 327 ? -13.442 -8.195 -9.092 1.00 95.19 327 ARG A N 1
ATOM 2477 C CA . ARG A 1 327 ? -14.206 -6.937 -9.134 1.00 95.19 327 ARG A CA 1
ATOM 2478 C C . ARG A 1 327 ? -13.219 -5.768 -9.121 1.00 95.19 327 ARG A C 1
ATOM 2480 O O . ARG A 1 327 ? -12.340 -5.726 -8.271 1.00 95.19 327 ARG A O 1
ATOM 2487 N N . LEU A 1 328 ? -13.396 -4.808 -10.025 1.00 96.00 328 LEU A N 1
ATOM 2488 C CA . LEU A 1 328 ? -12.592 -3.586 -9.997 1.00 96.00 328 LEU A CA 1
ATOM 2489 C C . LEU A 1 328 ? -13.054 -2.687 -8.854 1.00 96.00 328 LEU A C 1
ATOM 2491 O O . LEU A 1 328 ? -14.261 -2.557 -8.633 1.00 96.00 328 LEU A O 1
ATOM 2495 N N . THR A 1 329 ? -12.116 -2.049 -8.162 1.00 98.12 329 THR A N 1
ATOM 2496 C CA . THR A 1 329 ? -12.469 -0.984 -7.217 1.00 98.12 329 THR A CA 1
ATOM 2497 C C . THR A 1 329 ? -12.897 0.276 -7.965 1.00 98.12 329 THR A C 1
ATOM 2499 O O . THR A 1 329 ? -12.601 0.442 -9.155 1.00 98.12 329 THR A O 1
ATOM 2502 N N . ALA A 1 330 ? -13.571 1.192 -7.270 1.00 97.94 330 ALA A N 1
ATOM 2503 C CA . ALA A 1 330 ? -13.924 2.500 -7.817 1.00 97.94 330 ALA A CA 1
ATOM 2504 C C . ALA A 1 330 ? -12.698 3.233 -8.396 1.00 97.94 330 ALA A C 1
ATOM 2506 O O . ALA A 1 330 ? -12.738 3.745 -9.514 1.00 97.94 330 ALA A O 1
ATOM 2507 N N . ALA A 1 331 ? -11.572 3.210 -7.673 1.00 97.31 331 ALA A N 1
ATOM 2508 C CA . ALA A 1 331 ? -10.322 3.837 -8.105 1.00 97.31 331 ALA A CA 1
ATOM 2509 C C . ALA A 1 331 ? -9.821 3.270 -9.443 1.00 97.31 331 ALA A C 1
ATOM 2511 O O . ALA A 1 331 ? -9.435 4.016 -10.342 1.00 97.31 331 ALA A O 1
ATOM 2512 N N . GLU A 1 332 ? -9.870 1.946 -9.587 1.00 96.62 332 GLU A N 1
ATOM 2513 C CA . GLU A 1 332 ? -9.430 1.262 -10.797 1.00 96.62 332 GLU A CA 1
ATOM 2514 C C . GLU A 1 332 ? -10.368 1.506 -11.983 1.00 96.62 332 GLU A C 1
ATOM 2516 O O . GLU A 1 332 ? -9.895 1.661 -13.110 1.00 96.62 332 GLU A O 1
ATOM 2521 N N . ALA A 1 333 ? -11.681 1.530 -11.740 1.00 96.12 333 ALA A N 1
ATOM 2522 C CA . ALA A 1 333 ? -12.689 1.788 -12.766 1.00 96.12 333 ALA A CA 1
ATOM 2523 C C . ALA A 1 333 ? -12.611 3.227 -13.303 1.00 96.12 333 ALA A C 1
ATOM 2525 O O . ALA A 1 333 ? -12.794 3.445 -14.498 1.00 96.12 333 ALA A O 1
ATOM 2526 N N . LEU A 1 334 ? -12.290 4.187 -12.432 1.00 96.88 334 LEU A N 1
ATOM 2527 C CA . LEU A 1 334 ? -12.119 5.602 -12.775 1.00 96.88 334 LEU A CA 1
ATOM 2528 C C . LEU A 1 334 ? -10.717 5.936 -13.315 1.00 96.88 334 LEU A C 1
ATOM 2530 O O . LEU A 1 334 ? -10.497 7.035 -13.815 1.00 96.88 334 LEU A O 1
ATOM 2534 N N . GLY A 1 335 ? -9.771 4.993 -13.258 1.00 95.06 335 GLY A N 1
ATOM 2535 C CA . GLY A 1 335 ? -8.436 5.154 -13.836 1.00 95.06 335 GLY A CA 1
ATOM 2536 C C . GLY A 1 335 ? -7.421 5.886 -12.953 1.00 95.06 335 GLY A C 1
ATOM 2537 O O . GLY A 1 335 ? -6.407 6.347 -13.477 1.00 95.06 335 GLY A O 1
ATOM 2538 N N . HIS A 1 336 ? -7.644 5.955 -11.638 1.00 96.56 336 HIS A N 1
ATOM 2539 C CA . HIS A 1 336 ? -6.675 6.498 -10.680 1.00 96.56 336 HIS A CA 1
ATOM 2540 C C . HIS A 1 336 ? -5.467 5.566 -10.534 1.00 96.56 336 HIS A C 1
ATOM 2542 O O . HIS A 1 336 ? -5.609 4.387 -10.199 1.00 96.56 336 HIS A O 1
ATOM 2548 N N . ARG A 1 337 ? -4.272 6.084 -10.835 1.00 95.06 337 ARG A N 1
ATOM 2549 C CA . ARG A 1 337 ? -3.036 5.300 -11.022 1.00 95.06 337 ARG A CA 1
ATOM 2550 C C . ARG A 1 337 ? -1.820 6.012 -10.442 1.00 95.06 337 ARG A C 1
ATOM 2552 O O . ARG A 1 337 ? -0.746 6.008 -11.040 1.00 95.06 337 ARG A O 1
ATOM 2559 N N . GLU A 1 338 ? -1.984 6.662 -9.302 1.00 95.94 338 GLU A N 1
ATOM 2560 C CA . GLU A 1 338 ? -0.889 7.396 -8.689 1.00 95.94 338 GLU A CA 1
ATOM 2561 C C . GLU A 1 338 ? 0.221 6.431 -8.243 1.00 95.94 338 GLU A C 1
ATOM 2563 O O . GLU A 1 338 ? -0.016 5.431 -7.564 1.00 95.94 338 GLU A O 1
ATOM 2568 N N . PHE A 1 339 ? 1.444 6.728 -8.678 1.00 96.00 339 PHE A N 1
ATOM 2569 C CA . PHE A 1 339 ? 2.648 5.954 -8.401 1.00 96.00 339 PHE A CA 1
ATOM 2570 C C . PHE A 1 339 ? 3.762 6.930 -8.046 1.00 96.00 339 PHE A C 1
ATOM 2572 O O . PHE A 1 339 ? 4.210 7.707 -8.890 1.00 96.00 339 PHE A O 1
ATOM 2579 N N . VAL A 1 340 ? 4.159 6.939 -6.776 1.00 94.56 340 VAL A N 1
ATOM 2580 C CA . VAL A 1 340 ? 5.087 7.937 -6.238 1.00 94.56 340 VAL A CA 1
ATOM 2581 C C . VAL A 1 340 ? 6.198 7.219 -5.497 1.00 94.56 340 VAL A C 1
ATOM 2583 O O . VAL A 1 340 ? 5.948 6.466 -4.559 1.00 94.56 340 VAL A O 1
ATOM 2586 N N . LEU A 1 341 ? 7.434 7.460 -5.932 1.00 93.94 341 LEU A N 1
ATOM 2587 C CA . LEU A 1 341 ? 8.621 6.926 -5.278 1.00 93.94 341 LEU A CA 1
ATOM 2588 C C . LEU A 1 341 ? 8.983 7.808 -4.085 1.00 93.94 341 LEU A C 1
ATOM 2590 O O . LEU A 1 341 ? 9.135 9.019 -4.243 1.00 93.94 341 LEU A O 1
ATOM 2594 N N . THR A 1 342 ? 9.165 7.198 -2.916 1.00 93.19 342 THR A N 1
ATOM 2595 C CA . THR A 1 342 ? 9.660 7.914 -1.739 1.00 93.19 342 THR A CA 1
ATOM 2596 C C . THR A 1 342 ? 11.117 8.323 -1.942 1.00 93.19 342 THR A C 1
ATOM 2598 O O . THR A 1 342 ? 11.940 7.517 -2.379 1.00 93.19 342 THR A O 1
ATOM 2601 N N . ARG A 1 343 ? 11.433 9.575 -1.598 1.00 91.00 343 ARG A N 1
ATOM 2602 C CA . ARG A 1 343 ? 12.789 10.134 -1.618 1.00 91.00 343 ARG A CA 1
ATOM 2603 C C . ARG A 1 343 ? 13.259 10.433 -0.198 1.00 91.00 343 ARG A C 1
ATOM 2605 O O . ARG A 1 343 ? 12.480 10.904 0.627 1.00 91.00 343 ARG A O 1
ATOM 2612 N N . LEU A 1 344 ? 14.529 10.159 0.077 1.00 89.69 344 LEU A N 1
ATOM 2613 C CA . LEU A 1 344 ? 15.185 10.446 1.356 1.00 89.69 344 LEU A CA 1
ATOM 2614 C C . LEU A 1 344 ? 16.042 11.713 1.296 1.00 89.69 344 LEU A C 1
ATOM 2616 O O . LEU A 1 344 ? 16.200 12.385 2.312 1.00 89.69 344 LEU A O 1
ATOM 2620 N N . TYR A 1 345 ? 16.590 12.031 0.121 1.00 87.44 345 TYR A N 1
ATOM 2621 C CA . TYR A 1 345 ? 17.507 13.152 -0.086 1.00 87.44 345 TYR A CA 1
ATOM 2622 C C . TYR A 1 345 ? 17.137 13.943 -1.343 1.00 87.44 345 TYR A C 1
ATOM 2624 O O . TYR A 1 345 ? 16.453 13.440 -2.241 1.00 87.44 345 TYR A O 1
ATOM 2632 N N . GLU A 1 346 ? 17.643 15.173 -1.424 1.00 84.06 346 GLU A N 1
ATOM 2633 C CA . GLU A 1 346 ? 17.704 15.917 -2.681 1.00 84.06 346 GLU A CA 1
ATOM 2634 C C . GLU A 1 346 ? 18.550 15.147 -3.710 1.00 84.06 346 GLU A C 1
ATOM 2636 O O . GLU A 1 346 ? 19.393 14.317 -3.360 1.00 84.06 346 GLU A O 1
ATOM 2641 N N . SER A 1 347 ? 18.290 15.377 -4.998 1.00 82.69 347 SER A N 1
ATOM 2642 C CA . SER A 1 347 ? 19.085 14.734 -6.054 1.00 82.69 347 SER A CA 1
ATOM 2643 C C . SER A 1 347 ? 20.432 15.446 -6.193 1.00 82.69 347 SER A C 1
ATOM 2645 O O . SER A 1 347 ? 20.491 16.656 -5.988 1.00 82.69 347 SER A O 1
ATOM 2647 N N . ALA A 1 348 ? 21.482 14.677 -6.500 1.00 76.75 348 ALA A N 1
ATOM 2648 C CA . ALA A 1 348 ? 22.855 15.173 -6.629 1.00 76.75 348 ALA A CA 1
ATOM 2649 C C . ALA A 1 348 ? 23.053 16.187 -7.763 1.00 76.75 348 ALA A C 1
ATOM 2651 O O . ALA A 1 348 ? 22.313 16.097 -8.773 1.00 76.75 348 ALA A O 1
#

Radius of gyration: 20.24 Å; chains: 1; bounding box: 52×47×56 Å

Secondary structure (DSSP, 8-state):
-----------S--S---HHHHHHHHHHHHHHHHSTT-S-EEEEESSHHHHHHHHHHHHTTT--EEEEE-TTT-HHHHHHHHHHHHHHHHHHHHH-------GGG--EEE---S--HHIIIIIHHHHHHHHHHHHHTT-EEEE--GGGGTTTHHHHHTTBSSHHHHHHHHHHHHHHHHHHHHH-SS-HHHHSS-HHHHHTT---HHHHHHHHHGGG-SS--EEEEE-TTPPPSSSEEEEE---S-HHHHHHHHHHTT--EEEEE-SS------SSS-EEEEE--HHHHHH-GGG-SEE-GGGTTTSS-HHHHHHHHHHHHHHHHTTPPPHHHHHT--------SS---